Protein AF-A0A2E5LSS3-F1 (afdb_monomer_lite)

pLDDT: mean 90.46, std 12.56, range [28.5, 98.69]

Structure (mmCIF, N/CA/C/O backbone):
data_AF-A0A2E5LSS3-F1
#
_entry.id   AF-A0A2E5LSS3-F1
#
loop_
_atom_site.group_PDB
_atom_site.id
_atom_site.type_symbol
_atom_site.label_atom_id
_atom_site.label_alt_id
_atom_site.label_comp_id
_atom_site.label_asym_id
_atom_site.label_entity_id
_atom_site.label_seq_id
_atom_site.pdbx_PDB_ins_code
_atom_site.Cartn_x
_atom_site.Cartn_y
_atom_site.Cartn_z
_atom_site.occupancy
_atom_site.B_iso_or_equiv
_atom_site.auth_seq_id
_atom_site.auth_comp_id
_atom_site.auth_asym_id
_atom_site.auth_atom_id
_atom_site.pdbx_PDB_model_num
ATOM 1 N N . MET A 1 1 ? 8.731 19.241 3.911 1.00 28.50 1 MET A N 1
ATOM 2 C CA . MET A 1 1 ? 9.583 19.060 2.716 1.00 28.50 1 MET A CA 1
ATOM 3 C C . MET A 1 1 ? 10.060 17.611 2.746 1.00 28.50 1 MET A C 1
ATOM 5 O O . MET A 1 1 ? 10.891 17.292 3.581 1.00 28.50 1 MET A O 1
ATOM 9 N N . GLN A 1 2 ? 9.418 16.696 2.008 1.00 36.78 2 GLN A N 1
ATOM 10 C CA . GLN A 1 2 ? 9.813 15.278 2.041 1.00 36.78 2 GLN A CA 1
ATOM 11 C C . GLN A 1 2 ? 11.190 15.144 1.371 1.00 36.78 2 GLN A C 1
ATOM 13 O O . GLN A 1 2 ? 11.343 15.554 0.221 1.00 36.78 2 GLN A O 1
ATOM 18 N N . SER A 1 3 ? 12.191 14.618 2.082 1.00 39.44 3 SER A N 1
ATOM 19 C CA . SER A 1 3 ? 13.467 14.233 1.477 1.00 39.44 3 SER A CA 1
ATOM 20 C C . SER A 1 3 ? 13.190 13.117 0.473 1.00 39.44 3 SER A C 1
ATOM 22 O O . SER A 1 3 ? 12.823 12.009 0.862 1.00 39.44 3 SER A O 1
ATOM 24 N N . LYS A 1 4 ? 13.298 13.415 -0.823 1.00 56.88 4 LYS A N 1
ATOM 25 C CA . LYS A 1 4 ? 13.183 12.397 -1.867 1.00 56.88 4 LYS A CA 1
ATOM 26 C C . LYS A 1 4 ? 14.482 11.603 -1.884 1.00 56.88 4 LYS A C 1
ATOM 28 O O . LYS A 1 4 ? 15.478 12.058 -2.435 1.00 56.88 4 LYS A O 1
ATOM 33 N N . SER A 1 5 ? 14.474 10.444 -1.239 1.00 79.62 5 SER A N 1
ATOM 34 C CA . SER A 1 5 ? 15.512 9.438 -1.436 1.00 79.62 5 SER A CA 1
ATOM 35 C C . SER A 1 5 ? 15.372 8.923 -2.865 1.00 79.62 5 SER A C 1
ATOM 37 O O . SER A 1 5 ? 14.441 8.179 -3.179 1.00 79.62 5 SER A O 1
ATOM 39 N N . GLU A 1 6 ? 16.250 9.393 -3.748 1.00 88.00 6 GLU A N 1
ATOM 40 C CA . GLU A 1 6 ? 16.312 8.971 -5.143 1.00 88.00 6 GLU A CA 1
ATOM 41 C C . GLU A 1 6 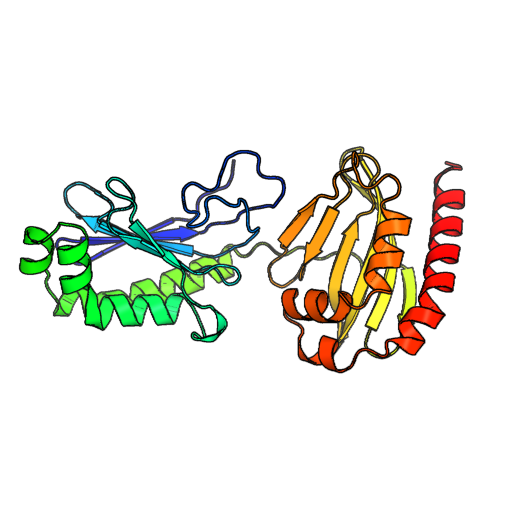? 17.709 8.469 -5.508 1.00 88.00 6 GLU A C 1
ATOM 43 O O . GLU A 1 6 ? 18.716 8.843 -4.906 1.00 88.00 6 GLU A O 1
ATOM 48 N N . THR A 1 7 ? 17.782 7.568 -6.481 1.00 94.69 7 THR A N 1
ATOM 49 C CA . THR A 1 7 ? 19.046 7.032 -6.993 1.00 94.69 7 THR A CA 1
ATOM 50 C C . THR A 1 7 ? 18.915 6.736 -8.477 1.00 94.69 7 THR A C 1
ATOM 52 O O . THR A 1 7 ? 17.930 6.140 -8.908 1.00 94.69 7 THR A O 1
ATOM 55 N N . THR A 1 8 ? 19.934 7.105 -9.251 1.00 97.38 8 THR A N 1
ATOM 56 C CA . THR A 1 8 ? 19.988 6.846 -10.693 1.00 97.38 8 THR A CA 1
ATOM 57 C C . THR A 1 8 ? 21.065 5.816 -11.014 1.00 97.38 8 THR A C 1
ATOM 59 O O . THR A 1 8 ? 22.204 5.918 -10.557 1.00 97.38 8 THR A O 1
ATOM 62 N N . ILE A 1 9 ? 20.718 4.816 -11.823 1.00 98.19 9 ILE A N 1
ATOM 63 C CA . ILE A 1 9 ? 21.629 3.767 -12.284 1.00 98.19 9 ILE A CA 1
ATOM 64 C C . ILE A 1 9 ? 21.654 3.781 -13.810 1.00 98.19 9 ILE A C 1
ATOM 66 O O . ILE A 1 9 ? 20.666 3.450 -14.463 1.00 98.19 9 ILE A O 1
ATOM 70 N N . ARG A 1 10 ? 22.801 4.146 -14.386 1.00 97.81 10 ARG A N 1
ATOM 71 C CA . ARG A 1 10 ? 22.986 4.196 -15.839 1.00 97.81 10 ARG A CA 1
ATOM 72 C C . ARG A 1 10 ? 23.147 2.796 -16.441 1.00 97.81 10 ARG A C 1
ATOM 74 O O . ARG A 1 10 ? 23.837 1.946 -15.879 1.00 97.81 10 ARG A O 1
ATOM 81 N N . ALA A 1 11 ? 22.548 2.585 -17.606 1.00 97.31 11 ALA A N 1
ATOM 82 C CA . ALA A 1 11 ? 22.660 1.395 -18.440 1.00 97.31 11 ALA A CA 1
ATOM 83 C C . ALA A 1 11 ? 22.805 1.815 -19.914 1.00 97.31 11 ALA A C 1
ATOM 85 O O . ALA A 1 11 ? 21.887 1.661 -20.715 1.00 97.31 11 ALA A O 1
ATOM 86 N N . ASP A 1 12 ? 23.989 2.331 -20.256 1.00 95.38 12 ASP A N 1
ATOM 87 C CA . ASP A 1 12 ? 24.346 2.786 -21.607 1.00 95.38 12 ASP A CA 1
ATOM 88 C C . ASP A 1 12 ? 23.539 4.012 -22.089 1.00 95.38 12 ASP A C 1
ATOM 90 O O . ASP A 1 12 ? 23.761 5.122 -21.583 1.00 95.38 12 ASP A O 1
ATOM 94 N N . ASN A 1 13 ? 22.625 3.819 -23.047 1.00 96.38 13 ASN A N 1
ATOM 95 C CA . ASN A 1 13 ? 21.770 4.851 -23.637 1.00 96.38 13 ASN A CA 1
ATOM 96 C C . ASN A 1 13 ? 20.476 5.102 -22.841 1.00 96.38 13 ASN A C 1
ATOM 98 O O . ASN A 1 13 ? 19.745 6.042 -23.149 1.00 96.38 13 ASN A O 1
ATOM 102 N N . ILE A 1 14 ? 20.216 4.307 -21.800 1.00 98.44 14 ILE A N 1
ATOM 103 C CA . ILE A 1 14 ? 19.134 4.538 -20.840 1.00 98.44 14 ILE A CA 1
ATOM 104 C C . ILE A 1 14 ? 19.665 4.571 -19.405 1.00 98.44 14 ILE A C 1
ATOM 106 O O . ILE A 1 14 ? 20.741 4.053 -19.100 1.00 98.44 14 ILE A O 1
ATOM 110 N N . GLN A 1 15 ? 18.875 5.120 -18.491 1.00 98.56 15 GLN A N 1
ATOM 111 C CA . GLN A 1 15 ? 19.110 5.040 -17.052 1.00 98.56 15 GLN A CA 1
ATOM 112 C C . GLN A 1 15 ? 17.828 4.710 -16.300 1.00 98.56 15 GLN A C 1
ATOM 114 O O . GLN A 1 15 ? 16.727 4.982 -16.768 1.00 98.56 15 GLN A O 1
ATOM 119 N N . PHE A 1 16 ? 17.990 4.133 -15.116 1.00 98.62 16 PHE A N 1
ATOM 120 C CA . PHE A 1 16 ? 16.905 3.859 -14.187 1.00 98.62 16 PHE A CA 1
ATOM 121 C C . PHE A 1 16 ? 16.972 4.864 -13.049 1.00 98.62 16 PHE A C 1
ATOM 123 O O . PHE A 1 16 ? 17.925 4.825 -12.270 1.00 98.62 16 PHE A O 1
ATOM 130 N N . LYS A 1 17 ? 15.978 5.741 -12.944 1.00 97.81 17 LYS A N 1
ATOM 131 C CA . LYS A 1 17 ? 15.788 6.608 -11.783 1.00 97.81 17 LYS A CA 1
ATOM 132 C C . LYS A 1 17 ? 14.805 5.934 -10.831 1.00 97.81 17 LYS A C 1
ATOM 134 O O . LYS A 1 17 ? 13.677 5.640 -11.208 1.00 97.81 17 LYS A O 1
ATOM 139 N N . ILE A 1 18 ? 15.245 5.658 -9.611 1.00 97.31 18 ILE A N 1
ATOM 140 C CA . ILE A 1 18 ? 14.456 4.988 -8.577 1.00 97.31 18 ILE A CA 1
ATOM 141 C C . ILE A 1 18 ? 14.139 6.028 -7.514 1.00 97.31 18 ILE A C 1
ATOM 143 O O . ILE A 1 18 ? 15.058 6.630 -6.958 1.00 97.31 18 ILE A O 1
ATOM 147 N N . LEU A 1 19 ? 12.857 6.246 -7.246 1.00 92.94 19 LEU A N 1
ATOM 148 C CA . LEU A 1 19 ? 12.386 7.213 -6.262 1.00 92.94 19 LEU A CA 1
ATOM 149 C C . LEU A 1 19 ? 11.574 6.495 -5.199 1.00 92.94 19 LEU A C 1
ATOM 151 O O . LEU A 1 19 ? 10.702 5.703 -5.542 1.00 92.94 19 LEU A O 1
ATOM 155 N N . TYR A 1 20 ? 11.820 6.797 -3.929 1.00 91.31 20 TYR A N 1
ATOM 156 C CA . TYR A 1 20 ? 10.879 6.433 -2.879 1.00 91.31 20 TYR A CA 1
ATOM 157 C C . TYR A 1 20 ? 9.675 7.382 -2.883 1.00 91.31 20 TYR A C 1
ATOM 159 O O . TYR A 1 20 ? 9.831 8.606 -2.941 1.00 91.31 20 TYR A O 1
ATOM 167 N N . CYS A 1 21 ? 8.480 6.808 -2.790 1.00 86.50 21 CYS A N 1
ATOM 168 C CA . CYS A 1 21 ? 7.209 7.515 -2.817 1.00 86.50 21 CYS A CA 1
ATOM 169 C C . CYS A 1 21 ? 6.395 7.158 -1.575 1.00 86.50 21 CYS A C 1
ATOM 171 O O . CYS A 1 21 ? 6.298 5.992 -1.192 1.00 86.50 21 CYS A O 1
ATOM 173 N N . HIS A 1 22 ? 5.793 8.172 -0.963 1.00 82.44 22 HIS A N 1
ATOM 174 C CA . HIS A 1 22 ? 4.849 8.012 0.133 1.00 82.44 22 HIS A CA 1
ATOM 175 C C . HIS A 1 22 ? 3.706 9.002 -0.056 1.00 82.44 22 HIS A C 1
ATOM 177 O O . HIS A 1 22 ? 3.948 10.207 -0.155 1.00 82.44 22 HIS A O 1
ATOM 183 N N . ILE A 1 23 ? 2.494 8.462 -0.101 1.00 76.62 23 ILE A N 1
ATOM 184 C CA . ILE A 1 23 ? 1.251 9.176 -0.365 1.00 76.62 23 ILE A CA 1
ATOM 185 C C . ILE A 1 23 ? 0.360 8.989 0.857 1.00 76.62 23 ILE A C 1
ATOM 187 O O . ILE A 1 23 ? 0.045 7.858 1.234 1.00 76.62 23 ILE A O 1
ATOM 191 N N . ASP A 1 24 ? -0.034 10.094 1.476 1.00 74.19 24 ASP A N 1
ATOM 192 C CA . ASP A 1 24 ? -0.961 10.117 2.606 1.00 74.19 24 ASP A CA 1
ATOM 193 C C . ASP A 1 24 ? -2.390 10.431 2.119 1.00 74.19 24 ASP A C 1
ATOM 195 O O . ASP A 1 24 ? -2.560 11.182 1.159 1.00 74.19 24 ASP A O 1
ATOM 199 N N . ALA A 1 25 ? -3.442 9.923 2.780 1.00 69.12 25 ALA A N 1
ATOM 200 C CA . ALA A 1 25 ? -4.826 10.286 2.425 1.00 69.12 25 ALA A CA 1
ATOM 201 C C . ALA A 1 25 ? -5.127 11.772 2.619 1.00 69.12 25 ALA A C 1
ATOM 203 O O . ALA A 1 25 ? -6.113 12.269 2.079 1.00 69.12 25 ALA A O 1
ATOM 204 N N . GLY A 1 26 ? -4.340 12.455 3.453 1.00 61.38 26 GLY A N 1
ATOM 205 C CA . GLY A 1 26 ? -4.482 13.886 3.709 1.00 61.38 26 GLY A CA 1
ATOM 206 C C . GLY A 1 26 ? -3.659 14.776 2.786 1.00 61.38 26 GLY A C 1
ATOM 207 O O . GLY A 1 26 ? -3.722 15.997 2.939 1.00 61.38 26 GLY A O 1
ATOM 208 N N . ASP A 1 27 ? -2.869 14.208 1.871 1.00 64.44 27 ASP A N 1
ATOM 209 C CA . ASP A 1 27 ? -2.114 15.017 0.921 1.00 64.44 27 ASP A CA 1
ATOM 210 C C . ASP A 1 27 ? -3.092 15.738 -0.022 1.00 64.44 27 ASP A C 1
ATOM 212 O O . ASP A 1 27 ? -4.009 15.149 -0.586 1.00 64.44 27 ASP A O 1
ATOM 216 N N . THR A 1 28 ? -2.930 17.055 -0.173 1.00 57.84 28 THR A N 1
ATOM 217 C CA . THR A 1 28 ? -3.851 17.904 -0.952 1.00 57.84 28 THR A CA 1
ATOM 218 C C . THR A 1 28 ? -3.443 18.070 -2.419 1.00 57.84 28 THR A C 1
ATOM 220 O O . THR A 1 28 ? -4.207 18.631 -3.202 1.00 57.84 28 THR A O 1
ATOM 223 N N . ASN A 1 29 ? -2.260 17.579 -2.810 1.00 57.19 29 ASN A N 1
ATOM 224 C CA . ASN A 1 29 ? -1.695 17.715 -4.159 1.00 57.19 29 ASN A CA 1
ATOM 225 C C . ASN A 1 29 ? -1.675 16.385 -4.925 1.00 57.19 29 ASN A C 1
ATOM 227 O O . ASN A 1 29 ? -0.811 15.571 -4.593 1.00 57.19 29 ASN A O 1
ATOM 231 N N . PRO A 1 30 ? -2.559 16.173 -5.922 1.00 54.34 30 PRO A N 1
ATOM 232 C CA . PRO A 1 30 ? -2.801 14.869 -6.549 1.00 54.34 30 PRO A CA 1
ATOM 233 C C . PRO A 1 30 ? -1.499 14.141 -6.846 1.00 54.34 30 PRO A C 1
ATOM 235 O O . PRO A 1 30 ? -0.583 14.756 -7.394 1.00 54.34 30 PRO A O 1
ATOM 238 N N . ASP A 1 31 ? -1.427 12.854 -6.486 1.00 59.97 31 ASP A N 1
ATOM 239 C CA . ASP A 1 31 ? -0.288 12.021 -6.858 1.00 59.97 31 ASP A CA 1
ATOM 240 C C . ASP A 1 31 ? -0.093 12.131 -8.377 1.00 59.97 31 ASP A C 1
ATOM 242 O O . ASP A 1 31 ? -0.951 11.659 -9.131 1.00 59.97 31 ASP A O 1
ATOM 246 N N . PRO A 1 32 ? 1.007 12.748 -8.853 1.00 57.25 32 PRO A N 1
ATOM 247 C CA . PRO A 1 32 ? 1.250 12.901 -10.282 1.00 57.25 32 P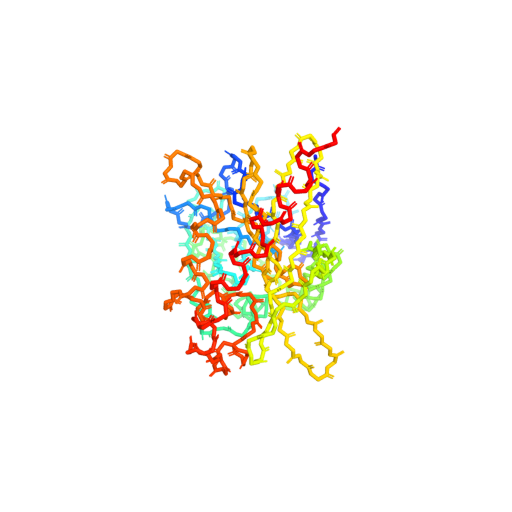RO A CA 1
ATOM 248 C C . PRO A 1 32 ? 1.507 11.551 -10.965 1.00 57.25 32 PRO A C 1
ATOM 250 O O . PRO A 1 32 ? 1.736 11.511 -12.172 1.00 57.25 32 PRO A O 1
ATOM 253 N N . ASN A 1 33 ? 1.520 10.456 -10.200 1.00 63.78 33 ASN A N 1
ATOM 254 C CA . ASN A 1 33 ? 1.732 9.114 -10.698 1.00 63.78 33 ASN A CA 1
ATOM 255 C C . ASN A 1 33 ? 0.447 8.277 -10.778 1.00 63.78 33 ASN A C 1
ATOM 257 O O . ASN A 1 33 ? 0.513 7.185 -11.320 1.00 63.78 33 ASN A O 1
ATOM 261 N N . THR A 1 34 ? -0.724 8.748 -10.321 1.00 65.69 34 THR A N 1
ATOM 262 C CA . THR A 1 34 ? -1.910 7.876 -10.250 1.00 65.69 34 THR A CA 1
ATOM 263 C C . THR A 1 34 ? -2.472 7.479 -11.616 1.00 65.69 34 THR A C 1
ATOM 265 O O . THR A 1 34 ? -2.696 8.286 -12.516 1.00 65.69 34 THR A O 1
ATOM 268 N N . CYS A 1 35 ? -2.787 6.195 -11.727 1.00 66.88 35 CYS A N 1
ATOM 269 C CA . CYS A 1 35 ? -3.448 5.593 -12.871 1.00 66.88 35 CYS A CA 1
ATOM 270 C C . CYS A 1 35 ? -4.976 5.788 -12.902 1.00 66.88 35 CYS A C 1
ATOM 272 O O . CYS A 1 35 ? -5.630 5.537 -13.918 1.00 66.88 35 CYS A O 1
ATOM 274 N N . SER A 1 36 ? -5.575 6.194 -11.780 1.00 55.34 36 SER A N 1
ATOM 275 C CA . SER A 1 36 ? -7.025 6.299 -11.646 1.00 55.34 36 SER A CA 1
ATOM 276 C C . SER A 1 36 ? -7.463 7.763 -11.631 1.00 55.34 36 SER A C 1
ATOM 278 O O . SER A 1 36 ? -6.987 8.566 -10.835 1.00 55.34 36 SER A O 1
ATOM 280 N N . ARG A 1 37 ? -8.457 8.116 -12.457 1.00 48.88 37 ARG A N 1
ATOM 281 C CA . ARG A 1 37 ? -9.173 9.404 -12.326 1.00 48.88 37 ARG A CA 1
ATOM 282 C C . ARG A 1 37 ? -9.985 9.498 -11.019 1.00 48.88 37 ARG A C 1
ATOM 284 O O . ARG A 1 37 ? -10.587 10.532 -10.757 1.00 48.88 37 ARG A O 1
ATOM 291 N N . SER A 1 38 ? -10.041 8.417 -10.234 1.00 42.44 38 SER A N 1
ATOM 292 C CA . SER A 1 38 ? -10.896 8.232 -9.055 1.00 42.44 38 SER A CA 1
ATOM 293 C C . SER A 1 38 ? -10.214 8.503 -7.709 1.00 42.44 38 SER A C 1
ATOM 295 O O . SER A 1 38 ? -10.818 8.247 -6.671 1.00 42.44 38 SER A O 1
ATOM 297 N N . GLY A 1 39 ? -9.014 9.084 -7.705 1.00 51.38 39 GLY A N 1
ATOM 298 C CA . GLY A 1 39 ? -8.427 9.668 -6.502 1.00 51.38 39 GLY A CA 1
ATOM 299 C C . GLY A 1 39 ? -7.433 8.784 -5.752 1.00 51.38 39 GLY A C 1
ATOM 300 O O . GLY A 1 39 ? -6.988 7.739 -6.218 1.00 51.38 39 GLY A O 1
ATOM 301 N N . TRP A 1 40 ? -7.039 9.316 -4.603 1.00 62.47 40 TRP A N 1
ATOM 302 C CA . TRP A 1 40 ? -5.880 8.958 -3.800 1.00 62.47 40 TRP A CA 1
ATOM 303 C C . TRP A 1 40 ? -5.993 7.584 -3.143 1.00 62.47 40 TRP A C 1
ATOM 305 O O . TRP A 1 40 ? -6.856 7.380 -2.292 1.00 62.47 40 TRP A O 1
ATOM 315 N N . ASN A 1 41 ? -5.078 6.670 -3.465 1.00 71.31 41 ASN A N 1
ATOM 316 C CA . ASN A 1 41 ? -4.818 5.513 -2.616 1.00 71.31 41 ASN A CA 1
ATOM 317 C C . ASN A 1 41 ? -3.572 5.815 -1.787 1.00 71.31 41 ASN A C 1
ATOM 319 O O . ASN A 1 41 ? -2.475 5.861 -2.344 1.00 71.31 41 ASN A O 1
ATOM 323 N N . PRO A 1 42 ? -3.708 6.034 -0.471 1.00 76.50 42 PRO A N 1
ATOM 324 C CA . PRO A 1 42 ? -2.548 6.157 0.393 1.00 76.50 42 PRO A CA 1
ATOM 325 C C . PRO A 1 42 ? -1.735 4.883 0.299 1.00 76.50 42 PRO A C 1
ATOM 327 O O . PRO A 1 42 ? -2.279 3.777 0.340 1.00 76.50 42 PRO A O 1
ATOM 330 N N . THR A 1 43 ? -0.439 5.053 0.118 1.00 82.31 43 THR A N 1
ATOM 331 C CA . THR A 1 43 ? 0.476 3.954 -0.143 1.00 82.31 43 THR A CA 1
ATOM 332 C C . THR A 1 43 ? 1.905 4.433 0.051 1.00 82.31 43 THR A C 1
ATOM 334 O O . THR A 1 43 ? 2.193 5.626 0.191 1.00 82.31 43 THR A O 1
ATOM 337 N N . GLN A 1 44 ? 2.830 3.489 0.061 1.00 85.62 44 GLN A N 1
ATOM 338 C CA . GLN A 1 44 ? 4.251 3.779 0.015 1.00 85.62 44 GLN A CA 1
ATOM 339 C C . GLN A 1 44 ? 4.988 2.696 -0.760 1.00 85.62 44 GLN A C 1
ATOM 341 O O . GLN A 1 44 ? 4.586 1.532 -0.775 1.00 85.62 44 GLN A O 1
ATOM 346 N N . GLY A 1 45 ? 6.081 3.077 -1.409 1.00 90.25 45 GLY A N 1
ATOM 347 C CA . GLY A 1 45 ? 6.882 2.170 -2.216 1.00 90.25 45 GLY A CA 1
ATOM 348 C C . GLY A 1 45 ? 7.877 2.932 -3.072 1.00 90.25 45 GLY A C 1
ATOM 349 O O . GLY A 1 45 ? 8.407 3.957 -2.651 1.00 90.25 45 GLY A O 1
ATOM 350 N N . VAL A 1 46 ? 8.145 2.424 -4.272 1.00 93.38 46 VAL A N 1
ATOM 351 C CA . VAL A 1 46 ? 9.096 3.050 -5.195 1.00 93.38 46 VAL A CA 1
ATOM 352 C C . VAL A 1 46 ? 8.535 3.175 -6.598 1.00 93.38 46 VAL A C 1
ATOM 354 O O . VAL A 1 46 ? 7.903 2.248 -7.102 1.00 93.38 46 VAL A O 1
ATOM 357 N N . SER A 1 47 ? 8.855 4.286 -7.249 1.00 94.81 47 SER A N 1
ATOM 358 C CA . SER A 1 47 ? 8.706 4.451 -8.692 1.00 94.81 47 SER A CA 1
ATOM 359 C C . SER A 1 47 ? 10.047 4.174 -9.364 1.00 94.81 47 SER A C 1
ATOM 361 O O . SER A 1 47 ? 11.077 4.733 -8.981 1.00 94.81 47 SER A O 1
ATOM 363 N N . ILE A 1 48 ? 10.043 3.309 -10.375 1.00 98.00 48 ILE A N 1
ATOM 364 C CA . ILE A 1 48 ? 11.206 2.998 -11.209 1.00 98.00 48 ILE A CA 1
ATOM 365 C C . ILE A 1 48 ? 10.958 3.601 -12.586 1.00 98.00 48 ILE A C 1
ATOM 367 O O . ILE A 1 48 ? 10.152 3.097 -13.367 1.00 98.00 48 ILE A O 1
ATOM 371 N N . VAL A 1 49 ? 11.656 4.688 -12.882 1.00 98.00 49 VAL A N 1
ATOM 372 C CA . VAL A 1 49 ? 11.556 5.417 -14.144 1.00 98.00 49 VAL A CA 1
ATOM 373 C C . VAL A 1 49 ? 12.686 4.976 -15.064 1.00 98.00 49 VAL A C 1
ATOM 375 O O . VAL A 1 49 ? 13.856 5.013 -14.684 1.00 98.00 49 VAL A O 1
ATOM 378 N N . VAL A 1 50 ? 12.348 4.565 -16.282 1.00 98.56 50 VAL A N 1
ATOM 379 C CA . VAL A 1 50 ? 13.315 4.340 -17.361 1.00 98.56 50 VAL A CA 1
ATOM 380 C C . VAL A 1 50 ? 13.443 5.641 -18.134 1.00 98.56 50 VAL A C 1
ATOM 382 O O . VAL A 1 50 ? 12.452 6.096 -18.694 1.00 98.56 50 VAL A O 1
ATOM 385 N N . GLN A 1 51 ? 14.632 6.228 -18.189 1.00 98.38 51 GLN A N 1
ATOM 386 C CA . GLN A 1 51 ? 14.885 7.498 -18.868 1.00 98.38 51 GLN A CA 1
ATOM 387 C C . GLN A 1 51 ? 15.886 7.330 -20.010 1.00 98.38 51 GLN A C 1
ATOM 389 O O . GLN A 1 51 ? 16.786 6.491 -19.932 1.00 98.38 51 GLN A O 1
ATOM 394 N N . ASP A 1 52 ? 15.775 8.167 -21.036 1.00 97.81 52 ASP A N 1
ATOM 395 C CA . ASP A 1 52 ? 16.877 8.412 -21.966 1.00 97.81 52 ASP A CA 1
ATOM 396 C C . ASP A 1 52 ? 18.035 9.058 -21.197 1.00 97.81 52 ASP A C 1
ATOM 398 O O . ASP A 1 52 ? 17.884 10.093 -20.553 1.00 97.81 52 ASP A O 1
ATOM 402 N N . SER A 1 53 ? 19.211 8.446 -21.263 1.00 96.94 53 SER A N 1
ATOM 403 C CA . SER A 1 53 ? 20.386 8.909 -20.529 1.00 96.94 53 SER A CA 1
ATOM 404 C C . SER A 1 53 ? 21.038 10.186 -21.066 1.00 96.94 53 SER A C 1
ATOM 406 O O . SER A 1 53 ? 21.984 10.680 -20.448 1.00 96.94 53 SER A O 1
ATOM 408 N N . SER A 1 54 ? 20.627 10.659 -22.242 1.00 96.00 54 SER A N 1
ATOM 409 C CA . SER A 1 54 ? 21.144 11.875 -22.877 1.00 96.00 54 SER A CA 1
ATOM 410 C C . SER A 1 54 ? 20.252 13.089 -22.633 1.00 96.00 54 SER A C 1
ATOM 412 O O . SER A 1 54 ? 20.760 14.193 -22.451 1.00 96.00 54 SER A O 1
ATOM 414 N N . THR A 1 55 ? 18.936 12.879 -22.607 1.00 96.38 55 THR A N 1
ATOM 415 C CA . THR A 1 55 ? 17.935 13.946 -22.472 1.00 96.38 55 THR A CA 1
ATOM 416 C C . THR A 1 55 ? 17.217 13.936 -21.125 1.00 96.38 55 THR A C 1
ATOM 418 O O . THR A 1 55 ? 16.472 14.866 -20.838 1.00 96.38 55 THR A O 1
ATOM 421 N N . GLU A 1 56 ? 17.404 12.882 -20.323 1.00 95.62 56 GLU A N 1
ATOM 422 C CA . GLU A 1 56 ? 16.648 12.598 -19.094 1.00 95.62 56 GLU A CA 1
ATOM 423 C C . GLU A 1 56 ? 15.133 12.474 -19.317 1.00 95.62 56 GLU A C 1
ATOM 425 O O . GLU A 1 56 ? 14.340 12.577 -18.384 1.00 95.62 56 GLU A O 1
ATOM 430 N N . ARG A 1 57 ? 14.711 12.213 -20.560 1.00 96.62 57 ARG A N 1
ATOM 431 C CA . ARG A 1 57 ? 13.305 12.015 -20.903 1.00 96.62 57 ARG A CA 1
ATOM 432 C C . ARG A 1 57 ? 12.785 10.695 -20.339 1.00 96.62 57 ARG A C 1
ATOM 434 O O . ARG A 1 57 ? 13.279 9.635 -20.714 1.00 96.62 57 ARG A O 1
ATOM 441 N N . ASP A 1 58 ? 11.740 10.751 -19.517 1.00 97.25 58 ASP A N 1
ATOM 442 C CA . ASP A 1 58 ? 11.064 9.571 -18.964 1.00 97.25 58 ASP A CA 1
ATOM 443 C C . ASP A 1 58 ? 10.364 8.758 -20.057 1.00 97.25 58 ASP A C 1
ATOM 445 O O . ASP A 1 58 ? 9.405 9.223 -20.658 1.00 97.25 58 ASP A O 1
ATOM 449 N N . LEU A 1 59 ? 10.811 7.536 -20.316 1.00 98.25 59 LEU A N 1
ATOM 450 C CA . LEU A 1 59 ? 10.315 6.664 -21.385 1.00 98.25 59 LEU A CA 1
ATOM 451 C C . LEU A 1 59 ? 9.212 5.714 -20.898 1.00 98.25 59 LEU A C 1
ATOM 453 O O . LEU A 1 59 ? 8.257 5.422 -21.624 1.00 98.25 59 LEU A O 1
ATOM 457 N N . LEU A 1 60 ? 9.380 5.213 -19.673 1.00 98.44 60 LEU A N 1
ATOM 458 C CA . LEU A 1 60 ? 8.474 4.320 -18.949 1.00 98.44 60 LEU A CA 1
ATOM 459 C C . LEU A 1 60 ? 8.563 4.651 -17.455 1.00 98.44 60 LEU A C 1
ATOM 461 O O . LEU A 1 60 ? 9.638 5.016 -16.977 1.00 98.44 60 LEU A O 1
ATOM 465 N N . ARG A 1 61 ? 7.486 4.440 -16.699 1.00 97.19 61 ARG A N 1
ATOM 466 C CA . ARG A 1 61 ? 7.501 4.484 -15.226 1.00 97.19 61 ARG A CA 1
ATOM 467 C C . ARG A 1 61 ? 6.782 3.263 -14.672 1.00 97.19 61 ARG A C 1
ATOM 469 O O . ARG A 1 61 ? 5.700 2.940 -15.138 1.00 97.19 61 ARG A O 1
ATOM 476 N N . PHE A 1 62 ? 7.379 2.588 -13.698 1.00 97.38 62 PHE A N 1
ATOM 477 C CA . PHE A 1 62 ? 6.764 1.486 -12.961 1.00 97.38 62 PHE A CA 1
ATOM 478 C C . PHE A 1 62 ? 6.578 1.903 -11.510 1.00 97.38 62 PHE A C 1
ATOM 480 O O . PHE A 1 62 ? 7.556 2.051 -10.776 1.00 97.38 62 PHE A O 1
ATOM 487 N N . ASP A 1 63 ? 5.333 2.062 -11.099 1.00 93.94 63 ASP A N 1
ATOM 488 C CA . ASP A 1 63 ? 4.942 2.463 -9.757 1.00 93.94 63 ASP A CA 1
ATOM 489 C C . ASP A 1 63 ? 4.682 1.197 -8.933 1.00 93.94 63 ASP A C 1
ATOM 491 O O . ASP A 1 63 ? 3.645 0.533 -9.017 1.00 93.94 63 ASP A O 1
ATOM 495 N N . CYS A 1 64 ? 5.712 0.793 -8.186 1.00 94.12 64 CYS A N 1
ATOM 496 C CA . CYS A 1 64 ? 5.774 -0.490 -7.500 1.00 94.12 64 CYS A CA 1
ATOM 497 C C . CYS A 1 64 ? 5.151 -0.402 -6.102 1.00 94.12 64 CYS A C 1
ATOM 499 O O . CYS A 1 64 ? 5.841 -0.563 -5.091 1.00 94.12 64 CYS A O 1
ATOM 501 N N . PHE A 1 65 ? 3.848 -0.137 -6.052 1.00 89.06 65 PHE A N 1
ATOM 502 C CA . PHE A 1 65 ? 3.097 0.044 -4.812 1.00 89.06 65 PHE A CA 1
ATOM 503 C C . PHE A 1 65 ? 2.346 -1.230 -4.393 1.00 89.06 65 PHE A C 1
ATOM 505 O O . PHE A 1 65 ? 1.867 -1.971 -5.248 1.00 89.06 65 PHE A O 1
ATOM 512 N N . PRO A 1 66 ? 2.225 -1.525 -3.088 1.00 85.06 66 PRO A N 1
ATOM 513 C CA . PRO A 1 66 ? 1.524 -2.721 -2.610 1.00 85.06 66 PRO A CA 1
ATOM 514 C C . PRO A 1 66 ? -0.004 -2.637 -2.762 1.00 85.06 66 PRO A C 1
ATOM 516 O O . PRO A 1 66 ? -0.673 -3.663 -2.890 1.00 85.06 66 PRO A O 1
ATOM 519 N N . VAL A 1 67 ? -0.577 -1.429 -2.745 1.00 80.81 67 VAL A N 1
ATOM 520 C CA . VAL A 1 67 ? -2.034 -1.225 -2.802 1.00 80.81 67 VAL A CA 1
ATOM 521 C C . VAL A 1 67 ? -2.559 -1.213 -4.230 1.00 80.81 67 VAL A C 1
ATOM 523 O O . VAL A 1 67 ? -3.587 -1.842 -4.502 1.00 80.81 67 VAL A O 1
ATOM 526 N N . ASP A 1 68 ? -1.866 -0.493 -5.103 1.00 84.62 68 ASP A N 1
ATOM 527 C CA . ASP A 1 68 ? -2.280 -0.131 -6.452 1.00 84.62 68 ASP A CA 1
ATOM 528 C C . ASP A 1 68 ? -1.087 -0.138 -7.424 1.00 84.62 68 ASP A C 1
ATOM 530 O O . ASP A 1 68 ? -0.781 0.883 -8.033 1.00 84.62 68 ASP A O 1
ATOM 534 N N . PRO A 1 69 ? -0.388 -1.274 -7.594 1.00 91.56 69 PRO A N 1
ATOM 535 C CA . PRO A 1 69 ? 0.744 -1.347 -8.506 1.00 91.56 69 PRO A CA 1
ATOM 536 C C . PRO A 1 69 ? 0.306 -1.058 -9.943 1.00 91.56 69 PRO A C 1
ATOM 538 O O . PRO A 1 69 ? -0.714 -1.570 -10.415 1.00 91.56 69 PRO A O 1
ATOM 541 N N . HIS A 1 70 ? 1.086 -0.257 -10.657 1.00 93.50 70 HIS A N 1
ATOM 542 C CA . HIS A 1 70 ? 0.777 0.119 -12.032 1.00 93.50 70 HIS A CA 1
ATOM 543 C C . HIS A 1 70 ? 2.023 0.597 -12.784 1.00 93.50 70 HIS A C 1
ATOM 545 O O . HIS A 1 70 ? 3.117 0.691 -12.226 1.00 93.50 70 HIS A O 1
ATOM 551 N N . TYR A 1 71 ? 1.884 0.847 -14.082 1.00 95.62 71 TYR A N 1
ATOM 552 C CA . TYR A 1 71 ? 2.973 1.365 -14.901 1.00 95.62 71 TYR A CA 1
ATOM 553 C C . TYR A 1 71 ? 2.452 2.242 -16.036 1.00 95.62 71 TYR A C 1
ATOM 555 O O . TYR A 1 71 ? 1.306 2.123 -16.463 1.00 95.62 71 TYR A O 1
ATOM 563 N N . HIS A 1 72 ? 3.318 3.110 -16.541 1.00 95.44 72 HIS A N 1
ATOM 564 C CA . HIS A 1 72 ? 2.998 4.119 -17.540 1.00 95.44 72 HIS A CA 1
ATOM 565 C C . HIS A 1 72 ? 3.919 3.979 -18.745 1.00 95.44 72 HIS A C 1
ATOM 567 O O . HIS A 1 72 ? 5.144 3.868 -18.605 1.00 95.44 72 HIS A O 1
ATOM 573 N N . TYR A 1 73 ? 3.325 4.014 -19.934 1.00 97.50 73 TYR A N 1
ATOM 574 C CA . TYR A 1 73 ? 4.044 4.287 -21.171 1.00 97.50 73 TYR A CA 1
ATOM 575 C C . TYR A 1 73 ? 4.108 5.791 -21.380 1.00 97.50 73 TYR A C 1
ATOM 577 O O . TYR A 1 73 ? 3.076 6.457 -21.327 1.00 97.50 73 TYR A O 1
ATOM 585 N N . ASP A 1 74 ? 5.304 6.301 -21.673 1.00 95.94 74 ASP A N 1
ATOM 586 C CA . ASP A 1 74 ? 5.504 7.702 -22.027 1.00 95.94 74 ASP A CA 1
ATOM 587 C C . ASP A 1 74 ? 4.924 8.698 -20.987 1.00 95.94 74 ASP A C 1
ATOM 589 O O . ASP A 1 74 ? 4.076 9.527 -21.325 1.00 95.94 74 ASP A O 1
ATOM 593 N N . PRO A 1 75 ? 5.362 8.636 -19.712 1.00 92.25 75 PRO A N 1
ATOM 594 C CA . PRO A 1 75 ? 4.713 9.330 -18.588 1.00 92.25 75 PRO A CA 1
ATOM 595 C C . PRO A 1 75 ? 4.765 10.866 -18.645 1.00 92.25 75 PRO A C 1
ATOM 597 O O . PRO A 1 75 ? 4.058 11.549 -17.916 1.00 92.25 75 PRO A O 1
ATOM 600 N N . THR A 1 76 ? 5.615 11.437 -19.500 1.00 89.94 76 THR A N 1
ATOM 601 C CA . THR A 1 76 ? 5.696 12.895 -19.728 1.00 89.94 76 THR A CA 1
ATOM 602 C C . THR A 1 76 ? 5.139 13.304 -21.095 1.00 89.94 76 THR A C 1
ATOM 604 O O . THR A 1 76 ? 5.332 14.436 -21.537 1.00 89.94 76 THR A O 1
ATOM 607 N N . GLY A 1 77 ? 4.483 12.377 -21.795 1.00 91.94 77 GLY A N 1
ATOM 608 C CA . GLY A 1 77 ? 3.823 12.599 -23.077 1.00 91.94 77 GLY A CA 1
ATOM 609 C C . GLY A 1 77 ? 2.386 12.093 -23.036 1.00 91.94 77 GLY A C 1
ATOM 610 O O . GLY A 1 77 ? 1.515 12.759 -22.485 1.00 91.94 77 GLY A O 1
ATOM 611 N N . THR A 1 78 ? 2.126 10.937 -23.649 1.00 90.62 78 THR A N 1
ATOM 612 C CA . THR A 1 78 ? 0.777 10.342 -23.695 1.00 90.62 78 THR A CA 1
ATOM 613 C C . THR A 1 78 ? 0.283 9.811 -22.351 1.00 90.62 78 THR A C 1
ATOM 615 O O . THR A 1 78 ? -0.928 9.682 -22.188 1.00 90.62 78 THR A O 1
ATOM 618 N N . ASP A 1 79 ? 1.197 9.495 -21.428 1.00 91.56 79 ASP A N 1
ATOM 619 C CA . ASP A 1 79 ? 0.924 8.986 -20.079 1.00 91.56 79 ASP A CA 1
ATOM 620 C C . ASP A 1 79 ? -0.089 7.827 -20.083 1.00 91.56 79 ASP A C 1
ATOM 622 O O . ASP A 1 79 ? -1.099 7.808 -19.376 1.00 91.56 79 ASP A O 1
ATOM 626 N N . THR A 1 80 ? 0.150 6.845 -20.964 1.00 93.19 80 THR A N 1
ATOM 627 C CA . THR A 1 80 ? -0.723 5.670 -21.046 1.00 93.19 80 THR A CA 1
ATOM 628 C C . THR A 1 80 ? -0.454 4.764 -19.852 1.00 93.19 80 THR A C 1
ATOM 630 O O . THR A 1 80 ? 0.428 3.902 -19.877 1.00 93.19 80 THR A O 1
ATOM 633 N N . CYS A 1 81 ? -1.257 4.962 -18.822 1.00 91.69 81 CYS A N 1
ATOM 634 C CA . CYS A 1 81 ? -1.316 4.159 -17.617 1.00 91.69 81 CYS A CA 1
ATOM 635 C C . CYS A 1 81 ? -1.913 2.756 -17.861 1.00 91.69 81 CYS A C 1
ATOM 637 O O . CYS A 1 81 ? -2.934 2.609 -18.540 1.00 91.69 81 CYS A O 1
ATOM 639 N N . ILE A 1 82 ? -1.344 1.735 -17.211 1.00 93.31 82 ILE A N 1
ATOM 640 C CA . ILE A 1 82 ? -1.889 0.378 -17.105 1.00 93.31 82 ILE A CA 1
ATOM 641 C C . ILE A 1 82 ? -1.822 -0.105 -15.648 1.00 93.31 82 ILE A C 1
ATOM 643 O O . ILE A 1 82 ? -0.748 -0.180 -15.050 1.00 93.31 82 ILE A O 1
ATOM 647 N N . MET A 1 83 ? -2.976 -0.493 -15.099 1.00 91.69 83 MET A N 1
ATOM 648 C CA . MET A 1 83 ? -3.071 -1.110 -13.771 1.00 91.69 83 MET A CA 1
ATOM 649 C C . MET A 1 83 ? -2.553 -2.548 -13.782 1.00 91.69 83 MET A C 1
ATOM 651 O O . MET A 1 83 ? -2.851 -3.312 -14.703 1.00 91.69 83 MET A O 1
ATOM 655 N N . ILE A 1 84 ? -1.841 -2.936 -12.725 1.00 91.88 84 ILE A N 1
ATOM 656 C CA . ILE A 1 84 ? -1.462 -4.327 -12.475 1.00 91.88 84 ILE A CA 1
ATOM 657 C C . ILE A 1 84 ? -2.461 -4.913 -11.476 1.00 91.88 84 ILE A C 1
ATOM 659 O O . ILE A 1 84 ? -2.712 -4.335 -10.418 1.00 91.88 84 ILE A O 1
ATOM 663 N N . ASP A 1 85 ? -3.025 -6.081 -11.787 1.00 90.44 85 ASP A N 1
ATOM 664 C CA . ASP A 1 85 ? -3.793 -6.823 -10.789 1.00 90.44 85 ASP A CA 1
ATOM 665 C C . ASP A 1 85 ? -2.835 -7.343 -9.714 1.00 90.44 85 ASP A C 1
ATOM 667 O O . ASP A 1 85 ? -2.103 -8.314 -9.926 1.00 90.44 85 ASP A O 1
ATOM 671 N N . LYS A 1 86 ? -2.852 -6.696 -8.546 1.00 87.56 86 LYS A N 1
ATOM 672 C CA . LYS A 1 86 ? -1.996 -7.048 -7.408 1.00 87.56 86 LYS A CA 1
ATOM 673 C C . LYS A 1 86 ? -2.164 -8.487 -6.928 1.00 87.56 86 LYS A C 1
ATOM 675 O O . LYS A 1 86 ? -1.255 -9.008 -6.304 1.00 87.56 86 LYS A O 1
ATOM 680 N N . ASN A 1 87 ? -3.296 -9.132 -7.208 1.00 88.56 87 ASN A N 1
ATOM 681 C CA . ASN A 1 87 ? -3.519 -10.521 -6.811 1.00 88.56 87 ASN A CA 1
ATOM 682 C C . ASN A 1 87 ? -2.858 -11.517 -7.775 1.00 88.56 87 ASN A C 1
ATOM 684 O O . ASN A 1 87 ? -2.757 -12.698 -7.462 1.00 88.56 87 ASN A O 1
ATOM 688 N N . THR A 1 88 ? -2.416 -11.054 -8.948 1.00 92.50 88 THR A N 1
ATOM 689 C CA . THR A 1 88 ? -1.711 -11.878 -9.945 1.00 92.50 88 THR A CA 1
ATOM 690 C C . THR A 1 88 ? -0.192 -11.796 -9.818 1.00 92.50 88 THR A C 1
ATOM 692 O O . THR A 1 88 ? 0.525 -12.425 -10.598 1.00 92.50 88 THR A O 1
ATOM 695 N N . ILE A 1 89 ? 0.312 -11.012 -8.859 1.00 93.00 89 ILE A N 1
ATOM 696 C CA . ILE A 1 89 ? 1.738 -10.754 -8.674 1.00 93.00 89 ILE A CA 1
ATOM 697 C C . ILE A 1 89 ? 2.129 -10.864 -7.199 1.00 93.00 89 ILE A C 1
ATOM 699 O O . ILE A 1 89 ? 1.460 -10.326 -6.328 1.00 93.00 89 ILE A O 1
ATOM 703 N N . ASP A 1 90 ? 3.262 -11.504 -6.911 1.00 87.75 90 ASP A N 1
ATOM 704 C CA . ASP A 1 90 ? 3.744 -11.607 -5.525 1.00 87.75 90 ASP A CA 1
ATOM 705 C C . ASP A 1 90 ? 4.375 -10.294 -5.042 1.00 87.75 90 ASP A C 1
ATOM 707 O O . ASP A 1 90 ? 4.274 -9.906 -3.880 1.00 87.75 90 ASP A O 1
ATOM 711 N N . ASN A 1 91 ? 5.104 -9.621 -5.937 1.00 93.75 91 ASN A N 1
ATOM 712 C CA . ASN A 1 91 ? 5.846 -8.411 -5.617 1.00 93.75 91 ASN A CA 1
ATOM 713 C C . ASN A 1 91 ? 5.989 -7.512 -6.858 1.00 93.75 91 ASN A C 1
ATOM 715 O O . ASN A 1 91 ? 6.530 -7.963 -7.876 1.00 93.75 91 ASN A O 1
ATOM 719 N N . PRO A 1 92 ? 5.584 -6.232 -6.784 1.00 95.56 92 PRO A N 1
ATOM 720 C CA . PRO A 1 92 ? 5.568 -5.352 -7.948 1.00 95.56 92 PRO A CA 1
ATOM 721 C C . PRO A 1 92 ? 6.965 -4.963 -8.452 1.00 95.56 92 PRO A C 1
ATOM 723 O O . PRO A 1 92 ? 7.142 -4.786 -9.657 1.00 95.56 92 PRO A O 1
ATOM 726 N N . ILE A 1 93 ? 7.985 -4.915 -7.583 1.00 97.75 93 ILE A N 1
ATOM 727 C CA . ILE A 1 93 ? 9.377 -4.698 -8.013 1.00 97.75 93 ILE A CA 1
ATOM 728 C C . ILE A 1 93 ? 9.841 -5.897 -8.843 1.00 97.75 93 ILE A C 1
ATOM 730 O O . ILE A 1 93 ? 10.339 -5.724 -9.954 1.00 97.75 93 ILE A O 1
ATOM 734 N N . ASN A 1 94 ? 9.655 -7.121 -8.337 1.00 97.00 94 ASN A N 1
ATOM 735 C CA . ASN A 1 94 ? 10.067 -8.331 -9.055 1.00 97.00 94 ASN A CA 1
ATOM 736 C C . ASN A 1 94 ? 9.331 -8.464 -10.400 1.00 97.00 94 ASN A C 1
ATOM 738 O O . ASN A 1 94 ? 9.963 -8.782 -11.409 1.00 97.00 94 ASN A O 1
ATOM 742 N N . TRP A 1 95 ? 8.026 -8.177 -10.430 1.00 97.88 95 TRP A N 1
ATOM 743 C CA . TRP A 1 95 ? 7.244 -8.171 -11.667 1.00 97.88 95 TRP A CA 1
ATOM 744 C C . TRP A 1 95 ? 7.773 -7.141 -12.671 1.00 97.88 95 TRP A C 1
ATOM 746 O O . TRP A 1 95 ? 8.006 -7.476 -13.831 1.00 97.88 95 TRP A O 1
ATOM 756 N N . SER A 1 96 ? 8.058 -5.917 -12.221 1.00 98.31 96 SER A N 1
ATOM 757 C CA . SER A 1 96 ? 8.602 -4.858 -13.080 1.00 98.31 96 SER A CA 1
ATOM 758 C C . SER A 1 96 ? 9.964 -5.240 -13.657 1.00 98.31 96 SER A C 1
ATOM 760 O O . SER A 1 96 ? 10.201 -5.070 -14.851 1.00 98.31 96 SER A O 1
ATOM 762 N N . MET A 1 97 ? 10.847 -5.844 -12.854 1.00 98.50 97 MET A N 1
ATOM 763 C CA . MET A 1 97 ? 12.132 -6.355 -13.348 1.00 98.50 97 MET A CA 1
ATOM 764 C C . MET A 1 97 ? 11.946 -7.456 -14.394 1.00 98.50 97 MET A C 1
ATOM 766 O O . MET A 1 97 ? 12.682 -7.493 -15.379 1.00 98.50 97 MET A O 1
ATOM 770 N N . HIS A 1 98 ? 10.955 -8.333 -14.213 1.00 98.00 98 HIS A N 1
ATOM 771 C CA . HIS A 1 98 ? 10.619 -9.354 -15.201 1.00 98.00 98 HIS A CA 1
ATOM 772 C C . HIS A 1 98 ? 10.157 -8.727 -16.526 1.00 98.00 98 HIS A C 1
ATOM 774 O O . HIS A 1 98 ? 10.628 -9.140 -17.588 1.00 98.00 98 HIS A O 1
ATOM 780 N N . GLN A 1 99 ? 9.302 -7.698 -16.487 1.00 98.38 99 GLN A N 1
ATOM 781 C CA . GLN A 1 99 ? 8.882 -6.988 -17.701 1.00 98.38 99 GLN A CA 1
ATOM 782 C C . GLN A 1 99 ? 10.048 -6.263 -18.374 1.00 98.38 99 GLN A C 1
ATOM 784 O O . GLN A 1 99 ? 10.244 -6.405 -19.578 1.00 98.38 99 GLN A O 1
ATOM 789 N N . LEU A 1 100 ? 10.879 -5.551 -17.612 1.00 98.50 100 LEU A N 1
ATOM 790 C CA . LEU A 1 100 ? 12.047 -4.851 -18.150 1.00 98.50 100 LEU A CA 1
ATOM 791 C C . LEU A 1 100 ? 13.081 -5.815 -18.756 1.00 98.50 100 LEU A C 1
ATOM 793 O O . LEU A 1 100 ? 13.723 -5.494 -19.753 1.00 98.50 100 LEU A O 1
ATOM 797 N N . ASN A 1 101 ? 13.237 -7.015 -18.199 1.00 98.19 101 ASN A N 1
ATOM 798 C CA . ASN A 1 101 ? 14.164 -8.013 -18.730 1.00 98.19 101 ASN A CA 1
ATOM 799 C C . ASN A 1 101 ? 13.701 -8.593 -20.077 1.00 98.19 101 ASN A C 1
ATOM 801 O O . ASN A 1 101 ? 14.519 -8.846 -20.966 1.00 98.19 101 ASN A O 1
ATOM 805 N N . ASN A 1 102 ? 12.396 -8.829 -20.215 1.00 98.06 102 ASN A N 1
ATOM 806 C CA . ASN A 1 102 ? 11.847 -9.598 -21.330 1.00 98.06 102 ASN A CA 1
ATOM 807 C C . ASN A 1 102 ? 11.232 -8.721 -22.426 1.00 98.06 102 ASN A C 1
ATOM 809 O O . ASN A 1 102 ? 11.398 -9.035 -23.600 1.00 98.06 102 ASN A O 1
ATOM 813 N N . ASN A 1 103 ? 10.609 -7.603 -22.051 1.00 98.44 103 ASN A N 1
ATOM 814 C CA . ASN A 1 103 ? 9.703 -6.836 -22.908 1.00 98.44 103 ASN A CA 1
ATOM 815 C C . ASN A 1 103 ? 10.118 -5.367 -23.099 1.00 98.44 103 ASN A C 1
ATOM 817 O O . ASN A 1 103 ? 9.422 -4.631 -23.790 1.00 98.44 103 ASN A O 1
ATOM 821 N N . LEU A 1 104 ? 11.245 -4.911 -22.530 1.00 98.50 104 LEU A N 1
ATOM 822 C CA . LEU A 1 104 ? 11.635 -3.492 -22.576 1.00 98.50 104 LEU A CA 1
ATOM 823 C C . LEU A 1 104 ? 11.674 -2.909 -23.998 1.00 98.50 104 LEU A C 1
ATOM 825 O O . LEU A 1 104 ? 11.193 -1.800 -24.201 1.00 98.50 104 LEU A O 1
ATOM 829 N N . SER A 1 105 ? 12.220 -3.634 -24.980 1.00 98.31 105 SER A N 1
ATOM 830 C CA . SER A 1 105 ? 12.302 -3.131 -26.361 1.00 98.31 105 SER A CA 1
ATOM 831 C C . SER A 1 105 ? 10.908 -2.864 -26.943 1.00 98.31 105 SER A C 1
ATOM 833 O O . SER A 1 105 ? 10.643 -1.759 -27.413 1.00 98.31 105 SER A O 1
ATOM 835 N N . ASP A 1 106 ? 9.987 -3.821 -26.807 1.00 98.69 106 ASP A N 1
ATOM 836 C CA . ASP A 1 106 ? 8.607 -3.688 -27.287 1.00 98.69 106 ASP A CA 1
ATOM 837 C C . ASP A 1 106 ? 7.845 -2.602 -26.526 1.00 98.69 106 ASP A C 1
ATOM 839 O O . ASP A 1 106 ? 7.074 -1.840 -27.112 1.00 98.69 106 ASP A O 1
ATOM 843 N N . MET A 1 107 ? 8.097 -2.477 -25.220 1.00 98.56 107 MET A N 1
ATOM 844 C CA . MET A 1 107 ? 7.500 -1.420 -24.413 1.00 98.56 107 MET A CA 1
ATOM 845 C C . MET A 1 107 ? 7.951 -0.030 -24.869 1.00 98.56 107 MET A C 1
ATOM 847 O O . MET A 1 107 ? 7.120 0.866 -24.983 1.00 98.56 107 MET A O 1
ATOM 851 N N . LEU A 1 108 ? 9.235 0.146 -25.196 1.00 98.56 108 LEU A N 1
ATOM 852 C CA . LEU A 1 108 ? 9.747 1.402 -25.748 1.00 98.56 108 LEU A CA 1
ATOM 853 C C . LEU A 1 108 ? 9.178 1.695 -27.138 1.00 98.56 108 LEU A C 1
ATOM 855 O O . LEU A 1 108 ? 8.848 2.843 -27.420 1.00 98.56 108 LEU A O 1
ATOM 859 N N . VAL A 1 109 ? 9.025 0.680 -27.997 1.00 98.50 109 VAL A N 1
ATOM 860 C CA . VAL A 1 109 ? 8.358 0.838 -29.300 1.00 98.50 109 VAL A CA 1
ATOM 861 C C . VAL A 1 109 ? 6.920 1.315 -29.107 1.00 98.50 109 VAL A C 1
ATOM 863 O O . VAL A 1 109 ? 6.514 2.278 -29.758 1.00 98.50 109 VAL A O 1
ATOM 866 N N . ARG A 1 110 ? 6.175 0.705 -28.176 1.00 97.81 110 ARG A N 1
ATOM 867 C CA . ARG A 1 110 ? 4.805 1.113 -27.834 1.00 97.81 110 ARG A CA 1
ATOM 868 C C . ARG A 1 110 ? 4.732 2.547 -27.303 1.00 97.81 110 ARG A C 1
ATOM 870 O O . ARG A 1 110 ? 3.797 3.254 -27.660 1.00 97.81 110 ARG A O 1
ATOM 877 N N . SER A 1 111 ? 5.715 2.989 -26.520 1.00 97.38 111 SER A N 1
ATOM 878 C CA . SER A 1 111 ? 5.839 4.385 -26.069 1.00 97.38 111 SER A CA 1
ATOM 879 C C . SER A 1 111 ? 6.261 5.372 -27.172 1.00 97.38 111 SER A C 1
ATOM 881 O O . SER A 1 111 ? 6.425 6.553 -26.893 1.00 97.38 111 SER A O 1
ATOM 883 N N . GLY A 1 112 ? 6.506 4.920 -28.408 1.00 97.69 112 GLY A N 1
ATOM 884 C CA . GLY A 1 112 ? 6.974 5.772 -29.509 1.00 97.69 112 GLY A CA 1
ATOM 885 C C . GLY A 1 112 ? 8.498 5.944 -29.596 1.00 97.69 112 GLY A C 1
ATOM 886 O O . GLY A 1 112 ? 8.995 6.607 -30.506 1.00 97.69 112 GLY A O 1
ATOM 887 N N . PHE A 1 113 ? 9.280 5.288 -28.736 1.00 97.94 113 PHE A N 1
ATOM 888 C CA . PHE A 1 113 ? 10.744 5.408 -28.655 1.00 97.94 113 PHE A CA 1
ATOM 889 C C . PHE A 1 113 ? 11.488 4.325 -29.449 1.00 97.94 113 PHE A C 1
ATOM 891 O O . PHE A 1 113 ? 12.467 3.738 -28.985 1.00 97.94 113 PHE A O 1
ATOM 898 N N . SER A 1 114 ? 11.053 4.067 -30.685 1.00 98.25 114 SER A N 1
ATOM 899 C CA . SER A 1 114 ? 11.611 2.998 -31.534 1.00 98.25 114 SER A CA 1
ATOM 900 C C . SER A 1 114 ? 13.119 3.131 -31.801 1.00 98.25 114 SER A C 1
ATOM 902 O O . SER A 1 114 ? 13.817 2.125 -31.924 1.00 98.25 114 SER A O 1
ATOM 904 N N . ALA A 1 115 ? 13.646 4.356 -31.895 1.00 97.94 115 ALA A N 1
ATOM 905 C CA . ALA A 1 115 ? 15.081 4.587 -32.091 1.00 97.94 115 ALA A CA 1
ATOM 906 C C . ALA A 1 115 ? 15.912 4.180 -30.858 1.00 97.94 115 ALA A C 1
ATOM 908 O O . ALA A 1 115 ? 16.951 3.530 -30.994 1.00 97.94 115 ALA A O 1
ATOM 909 N N . ILE A 1 116 ? 15.421 4.491 -29.653 1.00 97.94 116 ILE A N 1
ATOM 910 C CA . ILE A 1 116 ? 16.042 4.063 -28.391 1.00 97.94 116 ILE A CA 1
ATOM 911 C C . ILE A 1 116 ? 15.953 2.539 -28.267 1.00 97.94 116 ILE A C 1
ATOM 913 O O . ILE A 1 116 ? 16.957 1.885 -27.999 1.00 97.94 116 ILE A O 1
ATOM 917 N N . ALA A 1 117 ? 14.788 1.953 -28.567 1.00 97.94 117 ALA A N 1
ATOM 918 C CA . ALA A 1 117 ? 14.575 0.506 -28.523 1.00 97.94 117 ALA A CA 1
ATOM 919 C C . ALA A 1 117 ? 15.577 -0.277 -29.393 1.00 97.94 117 ALA A C 1
ATOM 921 O O . ALA A 1 117 ? 16.094 -1.307 -28.960 1.00 97.94 117 ALA A O 1
ATOM 922 N N . LYS A 1 118 ? 15.881 0.233 -30.596 1.00 97.81 118 LYS A N 1
ATOM 923 C CA . LYS A 1 118 ? 16.859 -0.351 -31.533 1.00 97.81 118 LYS A CA 1
ATOM 924 C C . LYS A 1 118 ? 18.311 -0.208 -31.077 1.00 97.81 118 LYS A C 1
ATOM 926 O O . LYS A 1 118 ? 19.146 -1.004 -31.490 1.00 97.81 118 LYS A O 1
ATOM 931 N N . SER A 1 119 ? 18.614 0.804 -30.268 1.00 97.06 119 SER A N 1
ATOM 932 C CA . SER A 1 119 ? 19.973 1.095 -29.795 1.00 97.06 119 SER A CA 1
ATOM 933 C C . SER A 1 119 ? 20.282 0.496 -28.420 1.00 97.06 119 SER A C 1
ATOM 935 O O . SER A 1 119 ? 21.399 0.644 -27.936 1.00 97.06 119 SER A O 1
ATOM 937 N N . LEU A 1 120 ? 19.332 -0.210 -27.793 1.00 97.44 120 LEU A N 1
ATOM 938 C CA . LEU A 1 120 ? 19.538 -0.837 -26.488 1.00 97.44 120 LEU A CA 1
ATOM 939 C C . LEU A 1 120 ? 20.659 -1.881 -26.507 1.00 97.44 120 LEU A C 1
ATOM 941 O O . LEU A 1 120 ? 20.588 -2.898 -27.203 1.00 97.44 120 LEU A O 1
ATOM 945 N N . ASN A 1 121 ? 21.620 -1.730 -25.599 1.00 97.56 121 ASN A N 1
ATOM 946 C CA . ASN A 1 121 ? 22.537 -2.810 -25.264 1.00 97.56 121 ASN A CA 1
ATOM 947 C C . ASN A 1 121 ? 21.891 -3.777 -24.259 1.00 97.56 121 ASN A C 1
ATOM 949 O O . ASN A 1 121 ? 22.027 -3.633 -23.041 1.00 97.56 121 ASN A O 1
ATOM 953 N N . LYS A 1 122 ? 21.204 -4.808 -24.771 1.00 95.19 122 LYS A N 1
ATOM 954 C CA . LYS A 1 122 ? 20.466 -5.778 -23.938 1.00 95.19 122 LYS A CA 1
ATOM 955 C C . LYS A 1 122 ? 21.337 -6.446 -22.866 1.00 95.19 122 LYS A C 1
ATOM 957 O O . LYS A 1 122 ? 20.856 -6.671 -21.760 1.00 95.19 122 LYS A O 1
ATOM 962 N N . LYS A 1 123 ? 22.613 -6.741 -23.151 1.00 97.06 123 LYS A N 1
ATOM 963 C CA . LYS A 1 123 ? 23.517 -7.372 -22.168 1.00 97.06 123 LYS A CA 1
ATOM 964 C C . LYS A 1 123 ? 23.769 -6.452 -20.973 1.00 97.06 123 LYS A C 1
ATOM 966 O O . LYS A 1 123 ? 23.666 -6.909 -19.836 1.00 97.06 123 LYS A O 1
ATOM 971 N N . ILE A 1 124 ? 24.050 -5.172 -21.233 1.00 97.88 124 ILE A N 1
ATOM 972 C CA . ILE A 1 124 ? 24.252 -4.171 -20.177 1.00 97.88 124 ILE A CA 1
ATOM 973 C C . ILE A 1 124 ? 22.964 -4.006 -19.375 1.00 97.88 124 ILE A C 1
ATOM 975 O O . ILE A 1 124 ? 22.996 -4.186 -18.160 1.00 97.88 124 ILE A O 1
ATOM 979 N N . VAL A 1 125 ? 21.828 -3.769 -20.041 1.00 97.56 125 VAL A N 1
ATOM 980 C CA . VAL A 1 125 ? 20.527 -3.600 -19.372 1.00 97.56 125 VAL A CA 1
ATOM 981 C C . VAL A 1 125 ? 20.226 -4.767 -18.431 1.00 97.56 125 VAL A C 1
ATOM 983 O O . VAL A 1 125 ? 20.015 -4.546 -17.241 1.00 97.56 125 VAL A O 1
ATOM 986 N N . VAL A 1 126 ? 20.282 -6.010 -18.921 1.00 96.44 126 VAL A N 1
ATOM 987 C CA . VAL A 1 126 ? 19.994 -7.209 -18.115 1.00 96.44 126 VAL A CA 1
ATOM 988 C C . VAL A 1 126 ? 20.940 -7.328 -16.917 1.00 96.44 126 VAL A C 1
ATOM 990 O O . VAL A 1 126 ? 20.501 -7.642 -15.811 1.00 96.44 126 VAL A O 1
ATOM 993 N N . SER A 1 127 ? 22.234 -7.042 -17.104 1.00 97.00 127 SER A N 1
ATOM 994 C CA . SER A 1 127 ? 23.200 -7.057 -15.999 1.00 97.00 127 SER A CA 1
ATOM 995 C C . SER A 1 127 ? 22.910 -5.980 -14.943 1.00 97.00 127 SER A C 1
ATOM 997 O O . SER A 1 127 ? 23.096 -6.223 -13.749 1.00 97.00 127 SER A O 1
ATOM 999 N N . THR A 1 128 ? 22.372 -4.831 -15.363 1.00 98.50 128 THR A N 1
ATOM 1000 C CA . THR A 1 128 ? 22.031 -3.699 -14.495 1.00 98.50 128 THR A CA 1
ATOM 1001 C C . THR A 1 128 ? 20.751 -3.932 -13.693 1.00 98.50 128 THR A C 1
ATOM 1003 O O . THR A 1 128 ? 20.674 -3.494 -12.544 1.00 98.50 128 THR A O 1
ATOM 1006 N N . LEU A 1 129 ? 19.767 -4.667 -14.230 1.00 98.38 129 LEU A N 1
ATOM 1007 C CA . LEU A 1 129 ? 18.472 -4.885 -13.566 1.00 98.38 129 LEU A CA 1
ATOM 1008 C C . LEU A 1 129 ? 18.597 -5.528 -12.176 1.00 98.38 129 LEU A C 1
ATOM 1010 O O . LEU A 1 129 ? 17.803 -5.221 -11.293 1.00 98.38 129 LEU A O 1
ATOM 1014 N N . LYS A 1 130 ? 19.623 -6.355 -11.929 1.00 97.38 130 LYS A N 1
ATOM 1015 C CA . LYS A 1 130 ? 19.884 -6.896 -10.581 1.00 97.38 130 LYS A CA 1
ATOM 1016 C C . LYS A 1 130 ? 20.169 -5.790 -9.562 1.00 97.38 130 LYS A C 1
ATOM 1018 O O . LYS A 1 130 ? 19.632 -5.833 -8.460 1.00 97.38 130 LYS A O 1
ATOM 1023 N N . LYS A 1 131 ? 20.978 -4.797 -9.948 1.00 98.31 131 LYS A N 1
ATOM 1024 C CA . LYS A 1 131 ? 21.305 -3.638 -9.108 1.00 98.31 131 LYS A CA 1
ATOM 1025 C C . LYS A 1 131 ? 20.091 -2.728 -8.931 1.00 98.31 131 LYS A C 1
ATOM 1027 O O . LYS A 1 131 ? 19.845 -2.259 -7.830 1.00 98.31 131 LYS A O 1
ATOM 1032 N N . VAL A 1 132 ? 19.302 -2.524 -9.989 1.00 98.50 132 VAL A N 1
ATOM 1033 C CA . VAL A 1 132 ? 18.038 -1.770 -9.908 1.00 98.50 132 VAL A CA 1
ATOM 1034 C C . VAL A 1 132 ? 17.097 -2.418 -8.895 1.00 98.50 132 VAL A C 1
ATOM 1036 O O . VAL A 1 132 ? 16.583 -1.734 -8.016 1.00 98.50 132 VAL A O 1
ATOM 1039 N N . ALA A 1 133 ? 16.931 -3.741 -8.960 1.00 98.12 133 ALA A N 1
ATOM 1040 C CA . ALA A 1 133 ? 16.074 -4.487 -8.048 1.00 98.12 133 ALA A CA 1
ATOM 1041 C C . ALA A 1 133 ? 16.534 -4.395 -6.585 1.00 98.12 133 ALA A C 1
ATOM 1043 O O . ALA A 1 133 ? 15.698 -4.197 -5.705 1.00 98.12 133 ALA A O 1
ATOM 1044 N N . SER A 1 134 ? 17.837 -4.549 -6.315 1.00 97.81 134 SER A N 1
ATOM 1045 C CA . SER A 1 134 ? 18.369 -4.432 -4.952 1.00 97.81 134 SER A CA 1
ATOM 1046 C C . SER A 1 134 ? 18.221 -3.008 -4.427 1.00 97.81 134 SER A C 1
ATOM 1048 O O . SER A 1 134 ? 17.645 -2.820 -3.366 1.00 97.81 134 SER A O 1
ATOM 1050 N N . THR A 1 135 ? 18.612 -2.001 -5.215 1.00 97.75 135 THR A N 1
ATOM 1051 C CA . THR A 1 135 ? 18.481 -0.591 -4.826 1.00 97.75 135 THR A CA 1
ATOM 1052 C C . THR A 1 135 ? 17.025 -0.203 -4.576 1.00 97.75 135 THR A C 1
ATOM 1054 O O . THR A 1 135 ? 16.744 0.480 -3.601 1.00 97.75 135 THR A O 1
ATOM 1057 N N . ALA A 1 136 ? 16.083 -0.673 -5.396 1.00 97.38 136 ALA A N 1
ATOM 1058 C CA . ALA A 1 136 ? 14.656 -0.448 -5.178 1.00 97.38 136 ALA A CA 1
ATOM 1059 C C . ALA A 1 136 ? 14.168 -1.048 -3.848 1.00 97.38 136 ALA A C 1
ATOM 1061 O O . ALA A 1 136 ? 13.457 -0.379 -3.102 1.00 97.38 136 ALA A O 1
ATOM 1062 N N . LYS A 1 137 ? 14.577 -2.281 -3.521 1.00 95.94 137 LYS A N 1
ATOM 1063 C CA . LYS A 1 137 ? 14.229 -2.937 -2.248 1.00 95.94 137 LYS A CA 1
ATOM 1064 C C . LYS A 1 137 ? 14.845 -2.218 -1.048 1.00 95.94 137 LYS A C 1
ATOM 1066 O O . LYS A 1 137 ? 14.140 -1.977 -0.072 1.00 95.94 137 LYS A O 1
ATOM 1071 N N . ASP A 1 138 ? 16.110 -1.825 -1.154 1.00 95.44 138 ASP A N 1
ATOM 1072 C CA . ASP A 1 138 ? 16.815 -1.086 -0.106 1.00 95.44 138 ASP A CA 1
ATOM 1073 C C . ASP A 1 138 ? 16.168 0.284 0.132 1.00 95.44 138 ASP A C 1
ATOM 1075 O O . ASP A 1 138 ? 15.985 0.687 1.281 1.00 95.44 138 ASP A O 1
ATOM 1079 N N . LEU A 1 139 ? 15.764 0.994 -0.932 1.00 94.00 139 LEU A N 1
ATOM 1080 C CA . LEU A 1 139 ? 15.040 2.263 -0.815 1.00 94.00 139 LEU A CA 1
ATOM 1081 C C . LEU A 1 139 ? 13.695 2.081 -0.110 1.00 94.00 139 LEU A C 1
ATOM 1083 O O . LEU A 1 139 ? 13.385 2.884 0.768 1.00 94.00 139 LEU A O 1
ATOM 1087 N N . VAL A 1 140 ? 12.922 1.045 -0.463 1.00 91.19 140 VAL A N 1
ATOM 1088 C CA . VAL A 1 140 ? 11.654 0.742 0.219 1.00 91.19 140 VAL A CA 1
ATOM 1089 C C . VAL A 1 140 ? 11.891 0.510 1.705 1.00 91.19 140 VAL A C 1
ATOM 1091 O O . VAL A 1 140 ? 11.204 1.119 2.512 1.00 91.19 140 VAL A O 1
ATOM 1094 N N . GLU A 1 141 ? 12.845 -0.342 2.073 1.00 89.88 141 GLU A N 1
ATOM 1095 C CA . GLU A 1 141 ? 13.059 -0.712 3.474 1.00 89.88 141 GLU A CA 1
ATOM 1096 C C . GLU A 1 141 ? 13.615 0.453 4.304 1.00 89.88 141 GLU A C 1
ATOM 1098 O O . GLU A 1 141 ? 13.102 0.754 5.376 1.00 89.88 141 GLU A O 1
ATOM 1103 N N . SER A 1 142 ? 14.618 1.165 3.785 1.00 90.38 142 SER A N 1
ATOM 1104 C CA . SER A 1 142 ? 15.283 2.263 4.506 1.00 90.38 142 SER A CA 1
ATOM 1105 C C . SER A 1 142 ? 14.429 3.520 4.669 1.00 90.38 142 SER A C 1
ATOM 1107 O O . SER A 1 142 ? 14.688 4.316 5.570 1.00 90.38 142 SER A O 1
ATOM 1109 N N . ASN A 1 143 ? 13.431 3.720 3.805 1.00 88.44 143 ASN A N 1
ATOM 1110 C CA . ASN A 1 143 ? 12.557 4.894 3.843 1.00 88.44 143 ASN A CA 1
ATOM 1111 C C . ASN A 1 143 ? 11.127 4.562 4.272 1.00 88.44 143 ASN A C 1
ATOM 1113 O O . ASN A 1 143 ? 10.304 5.484 4.356 1.00 88.44 143 ASN A O 1
ATOM 1117 N N . ARG A 1 144 ? 10.829 3.279 4.543 1.00 87.25 144 ARG A N 1
ATOM 1118 C CA . ARG A 1 144 ? 9.503 2.833 4.969 1.00 87.25 144 ARG A CA 1
ATOM 1119 C C . ARG A 1 144 ? 9.066 3.663 6.164 1.00 87.25 144 ARG A C 1
ATOM 1121 O O . ARG A 1 144 ? 9.750 3.739 7.183 1.00 87.25 144 ARG A O 1
ATOM 1128 N N . ARG A 1 145 ? 7.902 4.291 6.041 1.00 86.88 145 ARG A N 1
ATOM 1129 C CA . ARG A 1 145 ? 7.308 5.029 7.150 1.00 86.88 145 ARG A CA 1
ATOM 1130 C C . ARG A 1 145 ? 6.490 4.070 7.984 1.00 86.88 145 ARG A C 1
ATOM 1132 O O . ARG A 1 145 ? 5.443 3.616 7.534 1.00 86.88 145 ARG A O 1
ATOM 1139 N N . THR A 1 146 ? 6.957 3.821 9.195 1.00 87.38 146 THR A N 1
ATOM 1140 C CA . THR A 1 146 ? 6.214 3.121 10.239 1.00 87.38 146 THR A CA 1
ATOM 1141 C C . THR A 1 146 ? 5.983 4.056 11.415 1.00 87.38 146 THR A C 1
ATOM 1143 O O . THR A 1 146 ? 6.798 4.941 11.682 1.00 87.38 146 THR A O 1
ATOM 1146 N N . VAL A 1 147 ? 4.896 3.847 12.143 1.00 85.06 147 VAL A N 1
ATOM 1147 C CA . VAL A 1 147 ? 4.636 4.502 13.423 1.00 85.06 147 VAL A CA 1
ATOM 1148 C C . VAL A 1 147 ? 4.417 3.418 14.463 1.00 85.06 147 VAL A C 1
ATOM 1150 O O . VAL A 1 147 ? 3.705 2.449 14.219 1.00 85.06 147 VAL A O 1
ATOM 1153 N N . GLN A 1 148 ? 5.055 3.585 15.616 1.00 84.88 148 GLN A N 1
ATOM 1154 C CA . GLN A 1 148 ? 4.821 2.753 16.783 1.00 84.88 148 GLN A CA 1
ATOM 1155 C C . GLN A 1 148 ? 4.082 3.593 17.817 1.00 84.88 148 GLN A C 1
ATOM 1157 O O . GLN A 1 148 ? 4.610 4.601 18.292 1.00 84.88 148 GLN A O 1
ATOM 1162 N N . HIS A 1 149 ? 2.864 3.186 18.150 1.00 83.38 149 HIS A N 1
ATOM 1163 C CA . HIS A 1 149 ? 2.106 3.799 19.229 1.00 83.38 149 HIS A CA 1
ATOM 1164 C C . HIS A 1 149 ? 2.343 3.083 20.558 1.00 83.38 149 HIS A C 1
ATOM 1166 O O . HIS A 1 149 ? 2.835 1.953 20.616 1.00 83.38 149 HIS A O 1
ATOM 1172 N N . ASN A 1 150 ? 1.951 3.752 21.641 1.00 85.56 150 ASN A N 1
ATOM 1173 C CA . ASN A 1 150 ? 1.609 3.053 22.868 1.00 85.56 150 ASN A CA 1
ATOM 1174 C C . ASN A 1 150 ? 0.393 2.159 22.577 1.00 85.56 150 ASN A C 1
ATOM 1176 O O . ASN A 1 150 ? -0.516 2.570 21.870 1.00 85.56 150 ASN A O 1
ATOM 1180 N N . HIS A 1 151 ? 0.362 0.943 23.111 1.00 91.12 151 HIS A N 1
ATOM 1181 C CA . HIS A 1 151 ? -0.763 0.028 22.908 1.00 91.12 151 HIS A CA 1
ATOM 1182 C C . HIS A 1 151 ? -2.008 0.417 23.721 1.00 91.12 151 HIS A C 1
ATOM 1184 O O . HIS A 1 151 ? -2.995 -0.307 23.667 1.00 91.12 151 HIS A O 1
ATOM 1190 N N . GLY A 1 152 ? -1.968 1.519 24.474 1.00 92.50 152 GLY A N 1
ATOM 1191 C CA . GLY A 1 152 ? -3.038 1.951 25.367 1.00 92.50 152 GLY A CA 1
ATOM 1192 C C . GLY A 1 152 ? -3.171 1.087 26.627 1.00 92.50 152 GLY A C 1
ATOM 1193 O O . GLY A 1 152 ? -2.670 -0.036 26.705 1.00 92.50 152 GLY A O 1
ATOM 1194 N N . ASP A 1 153 ? -3.863 1.629 27.626 1.00 94.19 153 ASP A N 1
ATOM 1195 C CA . ASP A 1 153 ? -4.208 0.962 28.885 1.00 94.19 153 ASP A CA 1
ATOM 1196 C C . ASP A 1 153 ? -5.505 1.602 29.432 1.00 94.19 153 ASP A C 1
ATOM 1198 O O . ASP A 1 153 ? -5.533 2.817 29.653 1.00 94.19 153 ASP A O 1
ATOM 1202 N N . PRO A 1 154 ? -6.606 0.845 29.621 1.00 96.75 154 PRO A N 1
ATOM 1203 C CA . PRO A 1 154 ? -6.712 -0.615 29.585 1.00 96.75 154 PRO A CA 1
ATOM 1204 C C . PRO A 1 154 ? -6.761 -1.231 28.183 1.00 96.75 154 PRO A C 1
ATOM 1206 O O . PRO A 1 154 ? -7.186 -0.605 27.213 1.00 96.75 154 PRO A O 1
ATOM 1209 N N . ILE A 1 155 ? -6.397 -2.518 28.114 1.00 97.94 155 ILE A N 1
ATOM 1210 C CA . ILE A 1 155 ? -6.611 -3.380 26.944 1.00 97.94 155 ILE A CA 1
ATOM 1211 C C . ILE A 1 155 ? -7.798 -4.316 27.198 1.00 97.94 155 ILE A C 1
ATOM 1213 O O . ILE A 1 155 ? -7.771 -5.154 28.103 1.00 97.94 155 ILE A O 1
ATOM 1217 N N . ILE A 1 156 ? -8.824 -4.233 26.352 1.00 98.31 156 ILE A N 1
ATOM 1218 C CA . ILE A 1 156 ? -9.992 -5.122 26.380 1.00 98.31 156 ILE A CA 1
ATOM 1219 C C . ILE A 1 156 ? -9.804 -6.221 25.330 1.00 98.31 156 ILE A C 1
ATOM 1221 O O . ILE A 1 156 ? -9.872 -5.963 24.132 1.00 98.31 156 ILE A O 1
ATOM 1225 N N . LYS A 1 157 ? -9.570 -7.463 25.767 1.00 97.75 157 LYS A N 1
ATOM 1226 C CA . LYS A 1 157 ? -9.375 -8.610 24.861 1.00 97.75 157 LYS A CA 1
ATOM 1227 C C . LYS A 1 157 ? -10.691 -9.126 24.270 1.00 97.75 157 LYS A C 1
ATOM 1229 O O . LYS A 1 157 ? -11.684 -9.259 24.988 1.00 97.75 157 LYS A O 1
ATOM 1234 N N . ALA A 1 158 ? -10.645 -9.505 22.995 1.00 97.31 158 ALA A N 1
ATOM 1235 C CA . ALA A 1 158 ? -11.723 -10.149 22.250 1.00 97.31 158 ALA A CA 1
ATOM 1236 C C . ALA A 1 158 ? -11.140 -11.247 21.337 1.00 97.31 158 ALA A C 1
ATOM 1238 O O . ALA A 1 158 ? -10.916 -11.048 20.146 1.00 97.31 158 ALA A O 1
ATOM 1239 N N . GLY A 1 159 ? -10.843 -12.412 21.917 1.00 95.38 159 GLY A N 1
ATOM 1240 C CA . GLY A 1 159 ? -10.290 -13.549 21.177 1.00 95.38 159 GLY A CA 1
ATOM 1241 C C . GLY A 1 159 ? -8.834 -13.321 20.769 1.00 95.38 159 GLY A C 1
ATOM 1242 O O . GLY A 1 159 ? -7.979 -13.081 21.622 1.00 95.38 159 GLY A O 1
ATOM 1243 N N . ASN A 1 160 ? -8.551 -13.410 19.467 1.00 96.50 160 ASN A N 1
ATOM 1244 C CA . ASN A 1 160 ? -7.212 -13.217 18.899 1.00 96.50 160 ASN A CA 1
ATOM 1245 C C . ASN A 1 160 ? -6.816 -11.738 18.723 1.00 96.50 160 ASN A C 1
ATOM 1247 O O . ASN A 1 160 ? -5.707 -11.457 18.256 1.00 96.50 160 ASN A O 1
ATOM 1251 N N . ILE A 1 161 ? -7.689 -10.806 19.117 1.00 97.88 161 ILE A N 1
ATOM 1252 C CA . ILE A 1 161 ? -7.434 -9.365 19.104 1.00 97.88 161 ILE A CA 1
ATOM 1253 C C . ILE A 1 161 ? -7.705 -8.709 20.465 1.00 97.88 161 ILE A C 1
ATOM 1255 O O . ILE A 1 161 ? -8.285 -9.308 21.377 1.00 97.88 161 ILE A O 1
ATOM 1259 N N . GLY A 1 162 ? -7.281 -7.457 20.615 1.00 97.88 162 GLY A N 1
ATOM 1260 C CA . GLY A 1 162 ? -7.599 -6.613 21.764 1.00 97.88 162 GLY A CA 1
ATOM 1261 C C . GLY A 1 162 ? -7.768 -5.149 21.375 1.00 97.88 162 GLY A C 1
ATOM 1262 O O . GLY A 1 162 ? -7.199 -4.698 20.386 1.00 97.88 162 GLY A O 1
ATOM 1263 N N . PHE A 1 163 ? -8.547 -4.419 22.166 1.00 98.44 163 PHE A N 1
ATOM 1264 C CA . PHE A 1 163 ? -8.758 -2.981 22.031 1.00 98.44 163 PHE A CA 1
ATOM 1265 C C . PHE A 1 163 ? -7.987 -2.270 23.132 1.00 98.44 163 PHE A C 1
ATOM 1267 O O . PHE A 1 163 ? -8.405 -2.276 24.291 1.00 98.44 163 PHE A O 1
ATOM 1274 N N . GLY A 1 164 ? -6.842 -1.712 22.775 1.00 98.06 164 GLY A N 1
ATOM 1275 C CA . GLY A 1 164 ? -6.093 -0.810 23.626 1.00 98.06 164 GLY A CA 1
ATOM 1276 C C . GLY A 1 164 ? -6.685 0.588 23.585 1.00 98.06 164 GLY A C 1
ATOM 1277 O O . GLY A 1 164 ? -7.024 1.071 22.506 1.00 98.06 164 GLY A O 1
ATOM 1278 N N . LEU A 1 165 ? -6.850 1.223 24.741 1.00 98.06 165 LEU A N 1
ATOM 1279 C CA . LEU A 1 165 ? -7.515 2.521 24.846 1.00 98.06 165 LEU A CA 1
ATOM 1280 C C . LEU A 1 165 ? -6.557 3.570 25.394 1.00 98.06 165 LEU A C 1
ATOM 1282 O O . LEU A 1 165 ? -5.850 3.329 26.370 1.00 98.06 165 LEU A O 1
ATOM 1286 N N . GLU A 1 166 ? -6.550 4.745 24.780 1.00 95.62 166 GLU A N 1
ATOM 1287 C CA . GLU A 1 166 ? -5.696 5.857 25.189 1.00 95.62 166 GLU A CA 1
ATOM 1288 C C . GLU A 1 166 ? -6.442 7.185 24.998 1.00 95.62 166 GLU A C 1
ATOM 1290 O O . GLU A 1 166 ? -7.253 7.322 24.086 1.00 95.62 166 GLU A O 1
ATOM 1295 N N . ILE A 1 167 ? -6.181 8.181 25.850 1.00 95.00 167 ILE A N 1
ATOM 1296 C CA . ILE A 1 167 ? -6.520 9.579 25.552 1.00 95.00 167 ILE A CA 1
ATOM 1297 C C . ILE A 1 167 ? -5.228 10.264 25.127 1.00 95.00 167 ILE A C 1
ATOM 1299 O O . ILE A 1 167 ? -4.288 10.367 25.914 1.00 95.00 167 ILE A O 1
ATOM 1303 N N . ARG A 1 168 ? -5.178 10.728 23.880 1.00 91.62 168 ARG A N 1
ATOM 1304 C CA . ARG A 1 168 ? -3.974 11.301 23.276 1.00 91.62 168 ARG A CA 1
ATOM 1305 C C . ARG A 1 168 ? -4.107 12.806 23.112 1.00 91.62 168 ARG A C 1
ATOM 1307 O O . ARG A 1 168 ? -5.188 13.322 22.831 1.00 91.62 168 ARG A O 1
ATOM 1314 N N . ALA A 1 169 ? -2.978 13.497 23.220 1.00 89.75 169 ALA A N 1
ATOM 1315 C CA . ALA A 1 169 ? -2.823 14.892 22.831 1.00 89.75 169 ALA A CA 1
ATOM 1316 C C . ALA A 1 169 ? -1.610 15.020 21.902 1.00 89.75 169 ALA A C 1
ATOM 1318 O O . ALA A 1 169 ? -0.513 14.571 22.233 1.00 89.75 169 ALA A O 1
ATOM 1319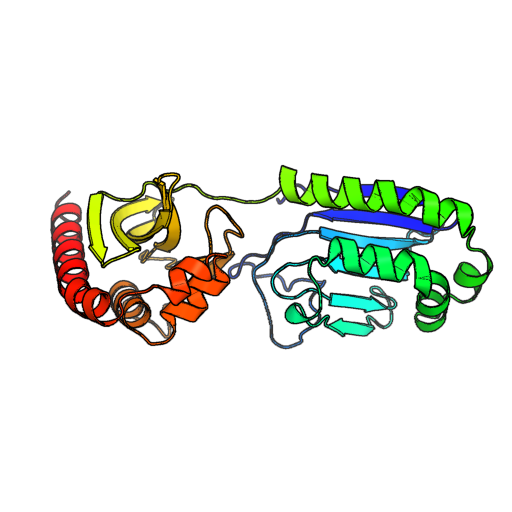 N N . GLN A 1 170 ? -1.802 15.629 20.735 1.00 82.94 170 GLN A N 1
ATOM 1320 C CA . GLN A 1 170 ? -0.764 15.812 19.728 1.00 82.94 170 GLN A CA 1
ATOM 1321 C C . GLN A 1 170 ? -0.964 17.138 18.990 1.00 82.94 170 GLN A C 1
ATOM 1323 O O . GLN A 1 170 ? -1.977 17.359 18.335 1.00 82.94 170 GLN A O 1
ATOM 1328 N N . GLY A 1 171 ? 0.022 18.037 19.076 1.00 81.44 171 GLY A N 1
ATOM 1329 C CA . GLY A 1 171 ? 0.049 19.263 18.266 1.00 81.44 171 GLY A CA 1
ATOM 1330 C C . GLY A 1 171 ? -1.143 20.210 18.468 1.00 81.44 171 GLY A C 1
ATOM 1331 O O . GLY A 1 171 ? -1.537 20.889 17.526 1.00 81.44 171 GLY A O 1
ATOM 1332 N N . GLY A 1 172 ? -1.738 20.245 19.667 1.00 87.44 172 GLY A N 1
ATOM 1333 C CA . GLY A 1 172 ? -2.936 21.051 19.963 1.00 87.44 172 GLY A CA 1
ATOM 1334 C C . GLY A 1 172 ? -4.264 20.401 19.544 1.00 87.44 172 GLY A C 1
ATOM 1335 O O . GLY A 1 172 ? -5.336 20.941 19.833 1.00 87.44 172 GLY A O 1
ATOM 1336 N N . ASP A 1 173 ? -4.199 19.231 18.913 1.00 93.31 173 ASP A N 1
ATOM 1337 C CA . ASP A 1 173 ? -5.321 18.321 18.722 1.00 93.31 173 ASP A CA 1
ATOM 1338 C C . ASP A 1 173 ? -5.210 17.129 19.684 1.00 93.31 173 ASP A C 1
ATOM 1340 O O . ASP A 1 173 ? -4.233 16.981 20.422 1.00 93.31 173 ASP A O 1
ATOM 1344 N N . GLY A 1 174 ? -6.233 16.290 19.718 1.00 92.19 174 GLY A N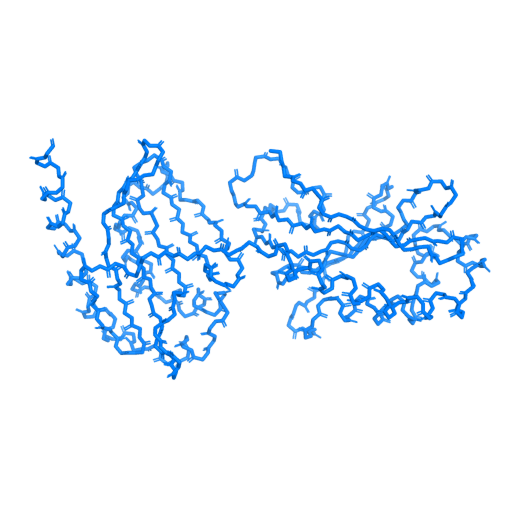 1
ATOM 1345 C CA . GLY A 1 174 ? -6.264 15.112 20.563 1.00 92.19 174 GLY A CA 1
ATOM 1346 C C . GLY A 1 174 ? -7.669 14.581 20.754 1.00 92.19 174 GLY A C 1
ATOM 1347 O O . GLY A 1 174 ? -8.655 15.148 20.273 1.00 92.19 174 GLY A O 1
ATOM 1348 N N . GLY A 1 175 ? -7.748 13.474 21.469 1.00 95.00 175 GLY A N 1
ATOM 1349 C CA . GLY A 1 175 ? -8.979 12.747 21.697 1.00 95.00 175 GLY A CA 1
ATOM 1350 C C . GLY A 1 175 ? -8.704 11.298 22.080 1.00 95.00 175 GLY A C 1
ATOM 1351 O O . GLY A 1 175 ? -7.547 10.905 22.253 1.00 95.00 175 GLY A O 1
ATOM 1352 N N . PRO A 1 176 ? -9.766 10.503 22.234 1.00 96.44 176 PRO A N 1
ATOM 1353 C CA . PRO A 1 176 ? -9.629 9.070 22.417 1.00 96.44 176 PRO A CA 1
ATOM 1354 C C . PRO A 1 176 ? -8.979 8.417 21.194 1.00 96.44 176 PRO A C 1
ATOM 1356 O O . PRO A 1 176 ? -9.281 8.761 20.050 1.00 96.44 176 PRO A O 1
ATOM 1359 N N . 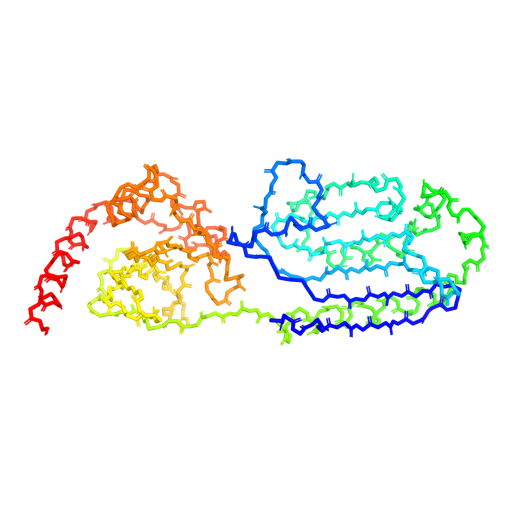ALA A 1 177 ? -8.123 7.441 21.456 1.00 97.00 177 ALA A N 1
ATOM 1360 C CA . ALA A 1 177 ? -7.552 6.545 20.473 1.00 97.00 177 ALA A CA 1
ATOM 1361 C C . ALA A 1 177 ? -7.912 5.097 20.813 1.00 97.00 177 ALA A C 1
ATOM 1363 O O . ALA A 1 177 ? -7.956 4.706 21.985 1.00 97.00 177 ALA A O 1
ATOM 1364 N N . ILE A 1 178 ? -8.198 4.315 19.774 1.00 98.31 178 ILE A N 1
ATOM 1365 C CA . ILE A 1 178 ? -8.469 2.880 19.879 1.00 98.31 178 ILE A CA 1
ATOM 1366 C C . ILE A 1 178 ? -7.408 2.141 19.068 1.00 98.31 178 ILE A C 1
ATOM 1368 O O . ILE A 1 178 ? -7.379 2.219 17.839 1.00 98.31 178 ILE A O 1
ATOM 1372 N N . HIS A 1 179 ? -6.557 1.403 19.768 1.00 97.62 179 HIS A N 1
ATOM 1373 C CA . HIS A 1 179 ? -5.507 0.562 19.212 1.00 97.62 179 HIS A CA 1
ATOM 1374 C C . HIS A 1 179 ? -6.069 -0.846 19.015 1.00 97.62 179 HIS A C 1
ATOM 1376 O O . HIS A 1 179 ? -6.401 -1.537 19.980 1.00 97.62 179 HIS A O 1
ATOM 1382 N N . LEU A 1 180 ? -6.203 -1.285 17.766 1.00 97.75 180 LEU A N 1
ATOM 1383 C CA . LEU A 1 180 ? -6.582 -2.654 17.445 1.00 97.75 180 LEU A CA 1
ATOM 1384 C C . LEU A 1 180 ? -5.324 -3.522 17.438 1.00 97.75 180 LEU A C 1
ATOM 1386 O O . LEU A 1 180 ? -4.520 -3.472 16.506 1.00 97.75 180 LEU A O 1
ATOM 1390 N N . LEU A 1 181 ? -5.166 -4.328 18.478 1.00 97.56 181 LEU A N 1
ATOM 1391 C CA . LEU A 1 181 ? -4.026 -5.215 18.669 1.00 97.56 181 LEU A CA 1
ATOM 1392 C C . LEU A 1 181 ? -4.355 -6.619 18.169 1.00 97.56 181 LEU A C 1
ATOM 1394 O O . LEU A 1 181 ? -5.446 -7.128 18.407 1.00 97.56 181 LEU A O 1
ATOM 1398 N N . GLY A 1 182 ? -3.389 -7.264 17.532 1.00 95.88 182 GLY A N 1
ATOM 1399 C CA . GLY A 1 182 ? -3.407 -8.669 17.158 1.00 95.88 182 GLY A CA 1
ATOM 1400 C C . GLY A 1 182 ? -2.427 -9.463 17.994 1.00 95.88 182 GLY A C 1
ATOM 1401 O O . GLY A 1 182 ? -1.310 -9.009 18.208 1.00 95.88 182 GLY A O 1
ATOM 1402 N N . TYR A 1 183 ? -2.808 -10.651 18.451 1.00 93.25 183 TYR A N 1
ATOM 1403 C CA . TYR A 1 183 ? -1.907 -11.500 19.227 1.00 93.25 183 TYR A CA 1
ATOM 1404 C C . TYR A 1 183 ? -1.253 -12.553 18.331 1.00 93.25 183 TYR A C 1
ATOM 1406 O O . TYR A 1 183 ? -1.887 -13.529 17.930 1.00 93.25 183 TYR A O 1
ATOM 1414 N N . LEU A 1 184 ? 0.029 -12.341 18.027 1.00 87.25 184 LEU A N 1
ATOM 1415 C CA . LEU A 1 184 ? 0.893 -13.302 17.343 1.00 87.25 184 LEU A CA 1
ATOM 1416 C C . LEU A 1 184 ? 1.756 -14.060 18.366 1.00 87.25 184 LEU A C 1
ATOM 1418 O O . LEU A 1 184 ? 1.724 -13.764 19.563 1.00 87.25 184 LEU A O 1
ATOM 1422 N N . ARG A 1 185 ? 2.535 -15.053 17.914 1.00 84.19 185 ARG A N 1
ATOM 1423 C CA . ARG A 1 185 ? 3.422 -15.830 18.804 1.00 84.19 185 ARG A CA 1
ATOM 1424 C C . ARG A 1 185 ? 4.488 -14.952 19.457 1.00 84.19 185 ARG A C 1
ATOM 1426 O O . ARG A 1 185 ? 4.880 -15.203 20.589 1.00 84.19 185 ARG A O 1
ATOM 1433 N N . GLU A 1 186 ? 4.933 -13.936 18.733 1.00 84.00 186 GLU A N 1
ATOM 1434 C CA . GLU A 1 186 ? 5.984 -12.994 19.100 1.00 84.00 186 GLU A CA 1
ATOM 1435 C C . GLU A 1 186 ? 5.485 -11.907 20.067 1.00 84.00 186 GLU A C 1
ATOM 1437 O O . GLU A 1 186 ? 6.293 -11.201 20.667 1.00 84.00 186 GLU A O 1
ATOM 1442 N N . GLY A 1 187 ? 4.165 -11.785 20.248 1.00 86.44 187 GLY A N 1
ATOM 1443 C CA . GLY A 1 187 ? 3.534 -10.795 21.117 1.00 86.44 187 GLY A CA 1
ATOM 1444 C C . GLY A 1 187 ? 2.386 -10.036 20.442 1.00 86.44 187 GLY A C 1
ATOM 1445 O O . GLY A 1 187 ? 1.990 -10.362 19.318 1.00 86.44 187 GLY A O 1
ATOM 1446 N N . PRO A 1 188 ? 1.806 -9.038 21.138 1.00 91.00 188 PRO A N 1
ATOM 1447 C CA . PRO A 1 188 ? 0.815 -8.155 20.543 1.00 91.00 188 PRO A CA 1
ATOM 1448 C C . PRO A 1 188 ? 1.457 -7.266 19.474 1.00 91.00 188 PRO A C 1
ATOM 1450 O O . PRO A 1 188 ? 2.495 -6.653 19.718 1.00 91.00 188 PRO A O 1
ATOM 1453 N N . ILE A 1 189 ? 0.800 -7.151 18.324 1.00 93.06 189 ILE A N 1
ATOM 1454 C CA . ILE A 1 189 ? 1.149 -6.221 17.253 1.00 93.06 189 ILE A CA 1
ATOM 1455 C C . ILE A 1 189 ? -0.014 -5.274 16.981 1.00 93.06 189 ILE A C 1
ATOM 1457 O O . ILE A 1 189 ? -1.171 -5.689 16.982 1.00 93.06 189 ILE A O 1
ATOM 1461 N N . GLU A 1 190 ? 0.274 -4.002 16.738 1.00 94.75 190 GLU A N 1
ATOM 1462 C CA . GLU A 1 190 ? -0.755 -3.040 16.361 1.00 94.75 190 GLU A CA 1
ATOM 1463 C C . GLU A 1 190 ? -1.159 -3.237 14.889 1.00 94.75 190 GLU A C 1
ATOM 1465 O O . GLU A 1 190 ? -0.376 -3.013 13.964 1.00 94.75 190 GLU A O 1
ATOM 1470 N N . ILE A 1 191 ? -2.395 -3.694 14.677 1.00 95.75 191 ILE A N 1
ATOM 1471 C CA . ILE A 1 191 ? -2.983 -3.942 13.354 1.00 95.75 191 ILE A CA 1
ATOM 1472 C C . ILE A 1 191 ? -3.496 -2.629 12.765 1.00 95.75 191 ILE A C 1
ATOM 1474 O O . ILE A 1 191 ? -3.325 -2.362 11.573 1.00 95.75 191 ILE A O 1
ATOM 1478 N N . MET A 1 192 ? -4.184 -1.837 13.587 1.00 96.25 192 MET A N 1
ATOM 1479 C CA . MET A 1 192 ? -4.774 -0.554 13.221 1.00 96.25 192 MET A CA 1
ATOM 1480 C C . MET A 1 192 ? -4.821 0.367 14.432 1.00 96.25 192 MET A C 1
ATOM 1482 O O . MET A 1 192 ? -4.944 -0.104 15.560 1.00 96.25 192 MET A O 1
ATOM 1486 N N . THR A 1 193 ? -4.841 1.669 14.181 1.00 95.62 193 THR A N 1
ATOM 1487 C CA . THR A 1 193 ? -5.080 2.684 15.214 1.00 95.62 193 THR A CA 1
ATOM 1488 C C . THR A 1 193 ? -6.152 3.629 14.721 1.00 95.62 193 THR A C 1
ATOM 1490 O O . THR A 1 193 ? -6.068 4.092 13.588 1.00 95.62 193 THR A O 1
ATOM 1493 N N . PHE A 1 194 ? -7.147 3.920 15.550 1.00 97.19 194 PHE A N 1
ATOM 1494 C CA . PHE A 1 194 ? -8.179 4.909 15.267 1.00 97.19 194 PHE A CA 1
ATOM 1495 C C . PHE A 1 194 ? -7.998 6.096 16.199 1.00 97.19 194 PHE A C 1
ATOM 1497 O O . PHE A 1 194 ? -8.374 6.032 17.367 1.00 97.19 194 PHE A O 1
ATOM 1504 N N . ASP A 1 195 ? -7.450 7.177 15.665 1.00 95.56 195 ASP A N 1
ATOM 1505 C CA . ASP A 1 195 ? -7.281 8.445 16.355 1.00 95.56 195 ASP A CA 1
ATOM 1506 C C . ASP A 1 195 ? -8.547 9.280 16.171 1.00 95.56 195 ASP A C 1
ATOM 1508 O O . ASP A 1 195 ? -8.714 10.020 15.200 1.00 95.56 195 ASP A O 1
ATOM 1512 N N . CYS A 1 196 ? -9.475 9.157 17.122 1.00 96.69 196 CYS A N 1
ATOM 1513 C CA . CYS A 1 196 ? -10.749 9.876 17.124 1.00 96.69 196 CYS A CA 1
ATOM 1514 C C . CYS A 1 196 ? -10.554 11.315 17.629 1.00 96.69 196 CYS A C 1
ATOM 1516 O O . CYS A 1 196 ? -11.186 11.758 18.591 1.00 96.69 196 CYS A O 1
ATOM 1518 N N . PHE A 1 197 ? -9.625 12.035 17.001 1.00 95.44 197 PHE A N 1
ATOM 1519 C CA . PHE A 1 197 ? -9.213 13.367 17.418 1.00 95.44 197 PHE A CA 1
ATOM 1520 C C . PHE A 1 197 ? -10.261 14.425 17.082 1.00 95.44 197 PHE A C 1
ATOM 1522 O O . PHE A 1 197 ? -11.070 14.289 16.162 1.00 95.44 197 PHE A O 1
ATOM 1529 N N . ARG A 1 198 ? -10.246 15.515 17.848 1.00 93.50 198 ARG A N 1
ATOM 1530 C CA . ARG A 1 198 ? -11.242 16.580 17.750 1.00 93.50 198 ARG A CA 1
ATOM 1531 C C . ARG A 1 198 ? -11.158 17.346 16.434 1.00 93.50 198 ARG A C 1
ATOM 1533 O O . ARG A 1 198 ? -12.205 17.685 15.883 1.00 93.50 198 ARG A O 1
ATOM 1540 N N . LEU A 1 199 ? -9.960 17.704 15.972 1.00 91.44 199 LEU A N 1
ATOM 1541 C CA . LEU A 1 199 ? -9.781 18.540 14.784 1.00 91.44 199 LEU A CA 1
ATOM 1542 C C . LEU A 1 199 ? -9.592 17.699 13.528 1.00 91.44 199 LEU A C 1
ATOM 1544 O O . LEU A 1 199 ? -10.234 17.998 12.518 1.00 91.44 199 LEU A O 1
ATOM 1548 N N . SER A 1 200 ? -8.766 16.658 13.617 1.00 91.50 200 SER A N 1
ATOM 1549 C CA . SER A 1 200 ? -8.335 15.840 12.489 1.00 91.50 200 SER A CA 1
ATOM 1550 C C . SER A 1 200 ? -8.426 14.341 12.808 1.00 91.50 200 SER A C 1
ATOM 1552 O O . SER A 1 200 ? -7.398 13.673 12.933 1.00 91.50 200 SER A O 1
ATOM 1554 N N . PRO A 1 201 ? -9.638 13.785 12.993 1.00 94.81 201 PRO A N 1
ATOM 1555 C CA . PRO A 1 201 ? -9.805 12.365 13.252 1.00 94.81 201 PRO A CA 1
ATOM 1556 C C . PRO A 1 201 ? -9.335 11.548 12.048 1.00 94.81 201 PRO A C 1
ATOM 1558 O O . PRO A 1 201 ? -9.620 11.886 10.897 1.00 94.81 201 PRO A O 1
ATOM 1561 N N . HIS A 1 202 ? -8.605 10.473 12.309 1.00 93.69 202 HIS A N 1
ATOM 1562 C CA . HIS A 1 202 ? -8.030 9.615 11.282 1.00 93.69 202 HIS A CA 1
ATOM 1563 C C . HIS A 1 202 ? -7.783 8.210 11.823 1.00 93.69 202 HIS A C 1
ATOM 1565 O O . HIS A 1 202 ? -7.927 7.942 13.012 1.00 93.69 202 HIS A O 1
ATOM 1571 N N . TYR A 1 203 ? -7.424 7.290 10.940 1.00 93.94 203 TYR A N 1
ATOM 1572 C CA . TYR A 1 203 ? -7.019 5.950 11.328 1.00 93.94 203 TYR A CA 1
ATOM 1573 C C . TYR A 1 203 ? -5.886 5.438 10.448 1.00 93.94 203 TYR A C 1
ATOM 1575 O O . TYR A 1 203 ? -5.703 5.903 9.326 1.00 93.94 203 TYR A O 1
ATOM 1583 N N . HIS A 1 204 ? -5.125 4.487 10.974 1.00 92.19 204 HIS A N 1
ATOM 1584 C CA . HIS A 1 204 ? -3.949 3.905 10.344 1.00 92.19 204 HIS A CA 1
ATOM 1585 C C . HIS A 1 204 ? -4.200 2.434 9.995 1.00 92.19 204 HIS A C 1
ATOM 1587 O O . HIS A 1 204 ? -4.589 1.659 10.872 1.00 92.19 204 HIS A O 1
ATOM 1593 N N . TYR A 1 205 ? -3.926 2.019 8.754 1.00 91.50 205 TYR A N 1
ATOM 1594 C CA . TYR A 1 205 ? -3.739 0.602 8.421 1.00 91.50 205 TYR A CA 1
ATOM 1595 C C . TYR A 1 205 ? -2.282 0.202 8.620 1.00 91.50 205 TYR A C 1
ATOM 1597 O O . TYR A 1 205 ? -1.381 0.802 8.031 1.00 91.50 205 TYR A O 1
ATOM 1605 N N . GLY A 1 206 ? -2.069 -0.840 9.426 1.00 88.88 206 GLY A N 1
ATOM 1606 C CA . GLY A 1 206 ? -0.768 -1.438 9.701 1.00 88.88 206 GLY A CA 1
ATOM 1607 C C . GLY A 1 206 ? 0.299 -0.399 10.049 1.00 88.88 206 GLY A C 1
ATOM 1608 O O . GLY A 1 206 ? 1.183 -0.188 9.222 1.00 88.88 206 GLY A O 1
ATOM 1609 N N . PRO A 1 207 ? 0.261 0.240 11.233 1.00 85.38 207 PRO A N 1
ATOM 1610 C CA . PRO A 1 207 ? 1.249 1.248 11.643 1.00 85.38 207 PRO A CA 1
ATOM 1611 C C . PRO A 1 207 ? 2.709 0.785 11.501 1.00 85.38 207 PRO A C 1
ATOM 1613 O O . PRO A 1 207 ? 3.573 1.566 11.110 1.00 85.38 207 PRO A O 1
ATOM 1616 N N . LEU A 1 208 ? 2.973 -0.509 11.715 1.00 83.25 208 LEU A N 1
ATOM 1617 C CA . LEU A 1 208 ? 4.288 -1.142 11.524 1.00 83.25 208 LEU A CA 1
ATOM 1618 C C . LEU A 1 208 ? 4.490 -1.786 10.137 1.00 83.25 208 LEU A C 1
ATOM 1620 O O . LEU A 1 208 ? 5.543 -2.358 9.870 1.00 83.25 208 LEU A O 1
ATOM 1624 N N . PHE A 1 209 ? 3.488 -1.709 9.261 1.00 80.12 209 PHE A N 1
ATOM 1625 C CA . PHE A 1 209 ? 3.506 -2.248 7.903 1.00 80.12 209 PHE A CA 1
ATOM 1626 C C . PHE A 1 209 ? 3.498 -1.119 6.860 1.00 80.12 209 PHE A C 1
ATOM 1628 O O . PHE A 1 209 ? 4.564 -0.680 6.437 1.00 80.12 209 PHE A O 1
ATOM 1635 N N . LEU A 1 210 ? 2.322 -0.628 6.453 1.00 75.12 210 LEU A N 1
ATOM 1636 C CA . LEU A 1 210 ? 2.187 0.429 5.437 1.00 75.12 210 LEU A CA 1
ATOM 1637 C C . LEU A 1 210 ? 1.884 1.801 6.025 1.00 75.12 210 LEU A C 1
ATOM 1639 O O . LEU A 1 210 ? 1.960 2.785 5.295 1.00 75.12 210 LEU A O 1
ATOM 1643 N N . ASN A 1 211 ? 1.537 1.876 7.311 1.00 85.88 211 ASN A N 1
ATOM 1644 C CA . ASN A 1 211 ? 1.154 3.102 8.000 1.00 85.88 211 ASN A CA 1
ATOM 1645 C C . ASN A 1 211 ? 0.251 4.004 7.136 1.00 85.88 211 ASN A C 1
ATOM 1647 O O . ASN A 1 211 ? 0.486 5.207 7.006 1.00 85.88 211 ASN A O 1
ATOM 1651 N N . GLU A 1 212 ? -0.741 3.403 6.476 1.00 85.00 212 GLU A N 1
ATOM 1652 C CA . GLU A 1 212 ? -1.641 4.151 5.604 1.00 85.00 212 GLU A CA 1
ATOM 1653 C C . GLU A 1 212 ? -2.617 4.906 6.478 1.00 85.00 212 GLU A C 1
ATOM 1655 O O . GLU A 1 212 ? -3.502 4.311 7.100 1.00 85.00 212 GLU A O 1
ATOM 1660 N N . ARG A 1 213 ? -2.450 6.220 6.523 1.00 86.25 213 ARG A N 1
ATOM 1661 C CA . ARG A 1 213 ? -3.355 7.091 7.245 1.00 86.25 213 ARG A CA 1
ATOM 1662 C C . ARG A 1 213 ? -4.544 7.456 6.367 1.00 86.25 213 ARG A C 1
ATOM 1664 O O . ARG A 1 213 ? -4.366 7.844 5.219 1.00 86.25 213 ARG A O 1
ATOM 1671 N N . MET A 1 214 ? -5.740 7.362 6.938 1.00 87.94 214 MET A N 1
ATOM 1672 C CA . MET A 1 214 ? -7.024 7.705 6.335 1.00 87.94 214 MET A CA 1
ATOM 1673 C C . MET A 1 214 ? -7.740 8.730 7.213 1.00 87.94 214 MET A C 1
ATOM 1675 O O . MET A 1 214 ? -8.012 8.453 8.380 1.00 87.94 214 MET A O 1
ATOM 1679 N N . PHE A 1 215 ? -8.081 9.895 6.664 1.00 89.75 215 PHE A N 1
ATOM 1680 C CA . PHE A 1 215 ? -8.801 10.930 7.410 1.00 89.75 215 PHE A CA 1
ATOM 1681 C C . PHE A 1 215 ? -10.310 10.691 7.412 1.00 89.75 215 PHE A C 1
ATOM 1683 O O . PHE A 1 215 ? -10.898 10.263 6.418 1.00 89.75 215 PHE A O 1
ATOM 1690 N N . ILE A 1 216 ? -10.936 10.989 8.547 1.00 91.62 216 ILE A N 1
ATOM 1691 C CA . ILE A 1 216 ? -12.380 10.911 8.740 1.00 91.62 216 ILE A CA 1
ATOM 1692 C C . ILE A 1 216 ? -12.962 12.306 8.491 1.00 91.62 216 ILE A C 1
ATOM 1694 O O . ILE A 1 216 ? -12.666 13.261 9.211 1.00 91.62 216 ILE A O 1
ATOM 1698 N N . ASP A 1 217 ? -13.814 12.432 7.472 1.00 90.94 217 ASP A N 1
ATOM 1699 C CA . ASP A 1 217 ? -14.479 13.699 7.168 1.00 90.94 217 ASP A CA 1
ATOM 1700 C C . ASP A 1 217 ? -15.550 14.020 8.219 1.00 90.94 217 ASP A C 1
ATOM 1702 O O . ASP A 1 217 ? -16.626 13.417 8.277 1.00 90.94 217 ASP A O 1
ATOM 1706 N N . ARG A 1 218 ? -15.259 15.039 9.028 1.00 92.25 218 ARG A N 1
ATOM 1707 C CA . ARG A 1 218 ? -16.122 15.548 10.104 1.00 92.25 218 ARG A CA 1
ATOM 1708 C C . ARG A 1 218 ? -17.428 16.171 9.602 1.00 92.25 218 ARG A C 1
ATOM 1710 O O . ARG A 1 218 ? -18.360 16.416 10.375 1.00 92.25 218 ARG A O 1
ATOM 1717 N N . THR A 1 219 ? -17.523 16.454 8.307 1.00 91.38 219 THR A N 1
ATOM 1718 C CA . THR A 1 219 ? -18.757 16.925 7.680 1.00 91.38 219 THR A CA 1
ATOM 1719 C C . THR A 1 219 ? -19.799 15.814 7.666 1.00 91.38 219 THR A C 1
ATOM 1721 O O . THR A 1 219 ? -20.950 16.080 8.013 1.00 91.38 219 THR A O 1
ATOM 1724 N N . VAL A 1 220 ? -19.396 14.577 7.364 1.00 94.31 220 VAL A N 1
ATOM 1725 C CA . VAL A 1 220 ? -20.296 13.417 7.249 1.00 94.31 220 VAL A CA 1
ATOM 1726 C C . VAL A 1 220 ? -20.265 12.498 8.473 1.00 94.31 220 VAL A C 1
ATOM 1728 O O . VAL A 1 220 ? -21.282 11.892 8.798 1.00 94.31 220 VAL A O 1
ATOM 1731 N N . VAL A 1 221 ? -19.150 12.444 9.205 1.00 95.94 221 VAL A N 1
ATOM 1732 C CA . VAL A 1 221 ? -19.014 11.703 10.467 1.00 95.94 221 VAL A CA 1
ATOM 1733 C C . VAL A 1 221 ? -18.963 12.690 11.630 1.00 95.94 221 VAL A C 1
ATOM 1735 O O . VAL A 1 221 ? -17.948 13.336 11.875 1.00 95.94 221 VAL A O 1
ATOM 1738 N N . LYS A 1 222 ? -20.078 12.828 12.354 1.00 93.88 222 LYS A N 1
ATOM 1739 C CA . LYS A 1 222 ? -20.191 13.784 13.471 1.00 93.88 222 LYS A CA 1
ATOM 1740 C C . LYS A 1 222 ? -19.547 13.297 14.766 1.00 93.88 222 LYS A C 1
ATOM 1742 O O . LYS A 1 222 ? -19.083 14.118 15.549 1.00 93.88 222 LYS A O 1
ATOM 1747 N N . ASP A 1 223 ? -19.511 11.984 14.963 1.00 96.38 223 ASP A N 1
ATOM 1748 C CA . ASP A 1 223 ? -18.912 11.331 16.122 1.00 96.38 223 ASP A CA 1
ATOM 1749 C C . ASP A 1 223 ? -17.940 10.251 15.634 1.00 96.38 223 ASP A C 1
ATOM 1751 O O . ASP A 1 223 ? -18.349 9.180 15.180 1.00 96.38 223 ASP A O 1
ATOM 1755 N N . ALA A 1 224 ? -16.643 10.561 15.685 1.00 96.50 224 ALA A N 1
ATOM 1756 C CA . ALA A 1 224 ? -15.592 9.650 15.242 1.00 96.50 224 ALA A CA 1
ATOM 1757 C C . ALA A 1 224 ? -15.473 8.411 16.145 1.00 96.50 224 ALA A C 1
ATOM 1759 O O . ALA A 1 224 ? -15.126 7.337 15.651 1.00 96.50 224 ALA A O 1
ATOM 1760 N N . VAL A 1 225 ? -15.796 8.534 17.439 1.00 97.38 225 VAL A N 1
ATOM 1761 C CA . VAL A 1 225 ? -15.758 7.409 18.383 1.00 97.38 225 VAL A CA 1
ATOM 1762 C C . VAL A 1 225 ? -16.873 6.436 18.046 1.00 97.38 225 VAL A C 1
ATOM 1764 O O . VAL A 1 225 ? -16.598 5.260 17.817 1.00 97.38 225 VAL A O 1
ATOM 1767 N N . GLN A 1 226 ? -18.114 6.922 17.947 1.00 97.88 226 GLN A N 1
ATOM 1768 C CA . GLN A 1 226 ? -19.250 6.068 17.601 1.00 97.88 226 GLN A CA 1
ATOM 1769 C C . GLN A 1 226 ? -19.050 5.408 16.233 1.00 97.88 226 GLN A C 1
ATOM 1771 O O . GLN A 1 226 ? -19.218 4.198 16.108 1.00 97.88 226 GLN A O 1
ATOM 1776 N N . TRP A 1 227 ? -18.603 6.172 15.232 1.00 97.94 227 TRP A N 1
ATOM 1777 C CA . TRP A 1 227 ? -18.311 5.632 13.903 1.00 97.94 227 TRP A CA 1
ATOM 1778 C C . TRP A 1 227 ? -17.250 4.526 13.936 1.00 97.94 227 TRP A C 1
ATOM 1780 O O . TRP A 1 227 ? -17.401 3.503 13.270 1.00 97.94 227 TRP A O 1
ATOM 1790 N N . THR A 1 228 ? -16.196 4.702 14.736 1.00 98.19 228 THR A N 1
ATOM 1791 C CA . THR A 1 228 ? -15.148 3.689 14.900 1.00 98.19 228 THR A CA 1
ATOM 1792 C C . THR A 1 228 ? -15.693 2.426 15.562 1.00 98.19 228 THR A C 1
ATOM 1794 O O . THR A 1 228 ? -15.421 1.326 15.088 1.00 98.19 228 THR A O 1
ATOM 1797 N N . LEU A 1 229 ? -16.489 2.559 16.625 1.00 98.44 229 LEU A N 1
ATOM 1798 C CA . LEU A 1 229 ? -17.104 1.418 17.311 1.00 98.44 229 LEU A CA 1
ATOM 1799 C C . LEU A 1 229 ? -18.039 0.634 16.379 1.00 98.44 229 LEU A C 1
ATOM 1801 O O . LEU A 1 229 ? -17.974 -0.596 16.340 1.00 98.44 229 LEU A O 1
ATOM 1805 N N . ASP A 1 230 ? -18.848 1.334 15.581 1.00 98.12 230 ASP A N 1
ATOM 1806 C CA . ASP A 1 230 ? -19.726 0.720 14.581 1.00 98.12 230 ASP A CA 1
ATOM 1807 C C . ASP A 1 230 ? -18.915 -0.022 13.513 1.00 98.12 230 ASP A C 1
ATOM 1809 O O . ASP A 1 230 ? -19.256 -1.141 13.123 1.00 98.12 230 ASP A O 1
ATOM 1813 N N . LEU A 1 231 ? -17.806 0.571 13.060 1.00 97.38 231 LEU A N 1
ATOM 1814 C CA . LEU A 1 231 ? -16.927 -0.033 12.065 1.00 97.38 231 LEU A CA 1
ATOM 1815 C C . LEU A 1 231 ? -16.236 -1.293 12.595 1.00 97.38 231 LEU A C 1
ATOM 1817 O O . LEU A 1 231 ? -16.239 -2.312 11.899 1.00 97.38 231 LEU A O 1
ATOM 1821 N N . LEU A 1 232 ? -15.708 -1.247 13.822 1.00 97.69 232 LEU A N 1
ATOM 1822 C CA . LEU A 1 232 ? -15.100 -2.393 14.507 1.00 97.69 232 LEU A CA 1
ATOM 1823 C C . LEU A 1 232 ? -16.110 -3.530 14.737 1.00 97.69 232 LEU A C 1
ATOM 1825 O O . LEU A 1 232 ? -15.727 -4.696 14.737 1.00 97.69 232 LEU A O 1
ATOM 1829 N N . ASN A 1 233 ? -17.399 -3.216 14.884 1.00 97.25 233 ASN A N 1
ATOM 1830 C CA . ASN A 1 233 ? -18.454 -4.222 15.008 1.00 97.25 233 ASN A CA 1
ATOM 1831 C C . ASN A 1 233 ? -18.959 -4.760 13.649 1.00 97.25 233 ASN A C 1
ATOM 1833 O O . ASN A 1 233 ? -19.637 -5.787 13.581 1.00 97.25 233 ASN A O 1
ATOM 1837 N N . SER A 1 234 ? -18.649 -4.076 12.547 1.00 96.81 234 SER A N 1
ATOM 1838 C CA . SER A 1 234 ? -19.223 -4.363 11.229 1.00 96.81 234 SER A CA 1
ATOM 1839 C C . SER A 1 234 ? -18.545 -5.514 10.478 1.00 96.81 234 SER A C 1
ATOM 1841 O O . SER A 1 234 ? -17.387 -5.860 10.717 1.00 96.81 234 SER A O 1
ATOM 1843 N N . GLU A 1 235 ? -19.232 -6.019 9.446 1.00 95.94 235 GLU A N 1
ATOM 1844 C CA . GLU A 1 235 ? -18.699 -7.006 8.488 1.00 95.94 235 GLU A CA 1
ATOM 1845 C C . GLU A 1 235 ? -17.471 -6.530 7.695 1.00 95.94 235 GLU A C 1
ATOM 1847 O O . GLU A 1 235 ? -16.859 -7.305 6.964 1.00 95.94 235 GLU A O 1
ATOM 1852 N N . LYS A 1 236 ? -17.080 -5.257 7.828 1.00 97.12 236 LYS A N 1
ATOM 1853 C CA . LYS A 1 236 ? -15.913 -4.694 7.141 1.00 97.12 236 LYS A CA 1
ATOM 1854 C C . LYS A 1 236 ? -14.604 -4.992 7.870 1.00 97.12 236 LYS A C 1
ATOM 1856 O O . LYS A 1 236 ? -13.557 -4.989 7.221 1.00 97.12 236 LYS A O 1
ATOM 1861 N N . LEU A 1 237 ? -14.642 -5.278 9.177 1.00 97.12 237 LEU A N 1
ATOM 1862 C CA . LEU A 1 237 ? -13.435 -5.458 9.988 1.00 97.12 237 LEU A CA 1
ATOM 1863 C C . LEU A 1 237 ? -12.460 -6.512 9.414 1.00 97.12 237 LEU A C 1
ATOM 1865 O O . LEU A 1 237 ? -11.278 -6.192 9.296 1.00 97.12 237 LEU A O 1
ATOM 1869 N N . PRO A 1 238 ? -12.882 -7.718 8.977 1.00 96.94 238 PRO A N 1
ATOM 1870 C CA . PRO A 1 238 ? -11.945 -8.701 8.420 1.00 96.94 238 PRO A CA 1
ATOM 1871 C C . PRO A 1 238 ? -11.190 -8.195 7.179 1.00 96.94 238 PRO A C 1
ATOM 1873 O O . PRO A 1 238 ? -9.982 -8.411 7.045 1.00 96.94 238 PRO A O 1
ATOM 1876 N N . ALA A 1 239 ? -11.876 -7.476 6.285 1.00 95.44 239 ALA A N 1
ATOM 1877 C CA . ALA A 1 239 ? -11.251 -6.889 5.100 1.00 95.44 239 ALA A CA 1
ATOM 1878 C C . ALA A 1 239 ? -10.249 -5.790 5.484 1.00 95.44 239 ALA A C 1
ATOM 1880 O O . ALA A 1 239 ? -9.172 -5.698 4.896 1.00 95.44 239 ALA A O 1
ATOM 1881 N N . MET A 1 240 ? -10.570 -5.000 6.510 1.00 94.94 240 MET A N 1
ATOM 1882 C CA . MET A 1 240 ? -9.676 -3.976 7.048 1.00 94.94 240 MET A CA 1
ATOM 1883 C C . MET A 1 240 ? -8.414 -4.581 7.680 1.00 94.94 240 MET A C 1
ATOM 1885 O O . MET A 1 240 ? -7.307 -4.156 7.360 1.00 94.94 240 MET A O 1
ATOM 1889 N N . VAL A 1 241 ? -8.554 -5.632 8.493 1.00 95.62 241 VAL A N 1
ATOM 1890 C CA . VAL A 1 241 ? -7.422 -6.366 9.092 1.00 95.62 241 VAL A CA 1
ATOM 1891 C C . VAL A 1 241 ? -6.548 -7.021 8.014 1.00 95.62 241 VAL A C 1
ATOM 1893 O O . VAL A 1 241 ? -5.319 -7.000 8.102 1.00 95.62 241 VAL A O 1
ATOM 1896 N N . THR A 1 242 ? -7.168 -7.552 6.957 1.00 93.25 242 THR A N 1
ATOM 1897 C CA . THR A 1 242 ? -6.447 -8.084 5.790 1.00 93.25 242 THR A CA 1
ATOM 1898 C C . THR A 1 242 ? -5.650 -6.986 5.088 1.00 93.25 242 THR A C 1
ATOM 1900 O O . THR A 1 242 ? -4.477 -7.192 4.782 1.00 93.25 242 THR A O 1
ATOM 1903 N N . ARG A 1 243 ? -6.244 -5.798 4.891 1.00 88.88 243 ARG A N 1
ATOM 1904 C CA . ARG A 1 243 ? -5.557 -4.636 4.306 1.00 88.88 243 ARG A CA 1
ATOM 1905 C C . ARG A 1 243 ? -4.363 -4.180 5.146 1.00 88.88 243 ARG A C 1
ATOM 1907 O O . ARG A 1 243 ? -3.336 -3.839 4.575 1.00 88.88 243 ARG A O 1
ATOM 1914 N N . SER A 1 244 ? -4.457 -4.252 6.473 1.00 90.94 244 SER A N 1
ATOM 1915 C CA . SER A 1 244 ? -3.326 -3.981 7.373 1.00 90.94 244 SER A CA 1
ATOM 1916 C C . SER A 1 244 ? -2.177 -4.994 7.279 1.00 90.94 244 SER A C 1
ATOM 1918 O O . SER A 1 244 ? -1.173 -4.809 7.960 1.00 90.94 244 SER A O 1
ATOM 1920 N N . GLY A 1 245 ? -2.307 -6.054 6.473 1.00 89.50 245 GLY A N 1
ATOM 1921 C CA . GLY A 1 245 ? -1.273 -7.073 6.282 1.00 89.50 245 GLY A CA 1
ATOM 1922 C C . GLY A 1 245 ? -1.445 -8.329 7.140 1.00 89.50 245 GLY A C 1
ATOM 1923 O O . GLY A 1 245 ? -0.530 -9.146 7.191 1.00 89.50 245 GLY A O 1
ATOM 1924 N N . TYR A 1 246 ? -2.601 -8.527 7.791 1.00 93.50 246 TYR A N 1
ATOM 1925 C CA . TYR A 1 246 ? -2.804 -9.626 8.750 1.00 93.50 246 TYR A CA 1
ATOM 1926 C C . TYR A 1 246 ? -3.968 -10.574 8.387 1.00 93.50 246 TYR A C 1
ATOM 1928 O O . TYR A 1 246 ? -4.875 -10.780 9.200 1.00 93.50 246 TYR A O 1
ATOM 1936 N N . PRO A 1 247 ? -3.964 -11.219 7.201 1.00 93.44 247 PRO A N 1
ATOM 1937 C CA . PRO A 1 247 ? -5.060 -12.092 6.762 1.00 93.44 247 PRO A CA 1
ATOM 1938 C C . PRO A 1 247 ? -5.324 -13.274 7.710 1.00 93.44 247 PRO A C 1
ATOM 1940 O O . PRO A 1 247 ? -6.474 -13.643 7.927 1.00 93.44 247 PRO A O 1
ATOM 1943 N N . ALA A 1 248 ? -4.287 -13.840 8.337 1.00 94.00 248 ALA A N 1
ATOM 1944 C CA . ALA A 1 248 ? -4.454 -14.946 9.284 1.00 94.00 248 ALA A CA 1
ATOM 1945 C C . ALA A 1 248 ? -5.220 -14.530 10.555 1.00 94.00 248 ALA A C 1
ATOM 1947 O O . ALA A 1 248 ? -6.036 -15.297 11.072 1.00 94.00 248 ALA A O 1
ATOM 1948 N N . ILE A 1 249 ? -5.001 -13.297 11.033 1.00 95.88 249 ILE A N 1
ATOM 1949 C CA . ILE A 1 249 ? -5.776 -12.730 12.143 1.00 95.88 249 ILE A CA 1
ATOM 1950 C C . ILE A 1 249 ? -7.215 -12.500 11.687 1.00 95.88 249 ILE A C 1
ATOM 1952 O O . ILE A 1 249 ? -8.134 -12.908 12.394 1.00 95.88 249 ILE A O 1
ATOM 1956 N N . ALA A 1 250 ? -7.404 -11.913 10.500 1.00 96.94 250 ALA A N 1
ATOM 1957 C CA . ALA A 1 250 ? -8.722 -11.642 9.928 1.00 96.94 250 ALA A CA 1
ATOM 1958 C C . ALA A 1 250 ? -9.589 -12.907 9.819 1.00 96.94 250 ALA A C 1
ATOM 1960 O O . ALA A 1 250 ? -10.764 -12.879 10.177 1.00 96.94 250 ALA A O 1
ATOM 1961 N N . MET A 1 251 ? -9.001 -14.021 9.374 1.00 96.25 251 MET A N 1
ATOM 1962 C CA . MET A 1 251 ? -9.684 -15.315 9.258 1.00 96.25 251 MET A CA 1
ATOM 1963 C C . MET A 1 251 ? -10.101 -15.920 10.604 1.00 96.25 251 MET A C 1
ATOM 1965 O O . MET A 1 251 ? -10.979 -16.777 10.630 1.00 96.25 251 MET A O 1
ATOM 1969 N N . SER A 1 252 ? -9.475 -15.499 11.704 1.00 95.75 252 SER A N 1
ATOM 1970 C CA . SER A 1 252 ? -9.673 -16.084 13.036 1.00 95.75 252 SER A CA 1
ATOM 1971 C C . SER A 1 252 ? -10.389 -15.136 14.006 1.00 95.75 252 SER A C 1
ATOM 1973 O O . SER A 1 252 ? -10.343 -15.357 15.215 1.00 95.75 252 SER A O 1
ATOM 1975 N N . LEU A 1 253 ? -11.013 -14.063 13.500 1.00 97.38 253 LEU A N 1
ATOM 1976 C CA . LEU A 1 253 ? -11.760 -13.110 14.323 1.00 97.38 253 LEU A CA 1
ATOM 1977 C C . LEU A 1 253 ? -13.010 -13.767 14.920 1.00 97.38 253 LEU A C 1
ATOM 1979 O O . LEU A 1 253 ? -13.887 -14.231 14.191 1.00 97.38 253 LEU A O 1
ATOM 1983 N N . ASP A 1 254 ? -13.139 -13.709 16.243 1.00 97.62 254 ASP A N 1
ATOM 1984 C CA . ASP A 1 254 ? -14.370 -14.073 16.944 1.00 97.62 254 ASP A CA 1
ATOM 1985 C C . ASP A 1 254 ? -15.344 -12.886 16.920 1.00 97.62 254 ASP A C 1
ATOM 1987 O O . ASP A 1 254 ? -15.325 -12.008 17.785 1.00 97.62 254 ASP A O 1
ATOM 1991 N N . ARG A 1 255 ? -16.166 -12.820 15.868 1.00 96.19 255 ARG A N 1
ATOM 1992 C CA . ARG A 1 255 ? -17.076 -11.690 15.622 1.00 96.19 255 ARG A CA 1
ATOM 1993 C C . ARG A 1 255 ? -18.162 -11.552 16.685 1.00 96.19 255 ARG A C 1
ATOM 1995 O O . ARG A 1 255 ? -18.568 -10.428 16.973 1.00 96.19 255 ARG A O 1
ATOM 2002 N N . GLU A 1 256 ? -18.597 -12.656 17.285 1.00 97.75 256 GLU A N 1
ATOM 2003 C CA . GLU A 1 256 ? -19.582 -12.620 18.364 1.00 97.75 256 GLU A CA 1
ATOM 2004 C C . GLU A 1 256 ? -18.958 -12.036 19.634 1.00 97.75 256 GLU A C 1
ATOM 2006 O O . GLU A 1 256 ? -19.503 -11.098 20.218 1.00 97.75 256 GLU A O 1
ATOM 2011 N N . LEU A 1 257 ? -17.770 -12.510 20.019 1.00 98.38 257 LEU A N 1
ATOM 2012 C CA . LEU A 1 257 ? -17.055 -11.973 21.172 1.00 98.38 257 LEU A CA 1
ATOM 2013 C C . LEU A 1 257 ? -16.667 -10.504 20.970 1.00 98.38 257 LEU A C 1
ATOM 2015 O O . LEU A 1 257 ? -16.762 -9.713 21.907 1.00 98.38 257 LEU A O 1
ATOM 2019 N N . ILE A 1 258 ? -16.272 -10.112 19.757 1.00 98.31 258 ILE A N 1
ATOM 2020 C CA . ILE A 1 258 ? -16.033 -8.705 19.413 1.00 98.31 258 ILE A CA 1
ATOM 2021 C C . ILE A 1 258 ? -17.289 -7.880 19.690 1.00 98.31 258 ILE A C 1
ATOM 2023 O O . ILE A 1 258 ? -17.221 -6.931 20.472 1.00 98.31 258 ILE A O 1
ATOM 2027 N N . ALA A 1 259 ? -18.438 -8.277 19.138 1.00 98.06 259 ALA A N 1
ATOM 2028 C CA . ALA A 1 259 ? -19.703 -7.580 19.353 1.00 98.06 259 ALA A CA 1
ATOM 2029 C C . ALA A 1 259 ? -20.069 -7.483 20.845 1.00 98.06 259 ALA A C 1
ATOM 2031 O O . ALA A 1 259 ? -20.498 -6.427 21.310 1.00 98.06 259 ALA A O 1
ATOM 2032 N N . GLN A 1 260 ? -19.824 -8.544 21.622 1.00 98.44 260 GLN A N 1
ATOM 2033 C CA . GLN A 1 260 ? -20.028 -8.553 23.075 1.00 98.44 260 GLN A CA 1
ATOM 2034 C C . GLN A 1 260 ? -19.099 -7.576 23.822 1.00 98.44 260 GLN A C 1
ATOM 2036 O O . GLN A 1 260 ? -19.474 -7.057 24.876 1.00 98.44 260 GLN A O 1
ATOM 2041 N N . LYS A 1 261 ? -17.887 -7.313 23.313 1.00 98.62 261 LYS A N 1
ATOM 2042 C CA . LYS A 1 261 ? -16.891 -6.432 23.950 1.00 98.62 261 LYS A CA 1
ATOM 2043 C C . LYS A 1 261 ? -17.002 -4.963 23.551 1.00 98.62 261 LYS A C 1
ATOM 2045 O O . LYS A 1 261 ? -16.597 -4.113 24.344 1.00 98.62 261 LYS A O 1
ATOM 2050 N N . ILE A 1 262 ? -17.589 -4.635 22.400 1.00 98.44 262 ILE A N 1
ATOM 2051 C CA . ILE A 1 262 ? -17.761 -3.241 21.950 1.00 98.44 262 ILE A CA 1
ATOM 2052 C C . ILE A 1 262 ? -18.473 -2.348 22.991 1.00 98.44 262 ILE A C 1
ATOM 2054 O O . ILE A 1 262 ? -17.970 -1.253 23.252 1.00 98.44 262 ILE A O 1
ATOM 2058 N N . PRO A 1 263 ? -19.557 -2.777 23.673 1.00 98.44 263 PRO A N 1
ATOM 2059 C CA . PRO A 1 263 ? -20.169 -1.973 24.736 1.00 98.44 263 PRO A CA 1
ATOM 2060 C C . PRO A 1 263 ? -19.215 -1.665 25.899 1.00 98.44 263 PRO A C 1
ATOM 2062 O O . PRO A 1 263 ? -19.233 -0.557 26.439 1.00 98.44 263 PRO A O 1
ATOM 2065 N N . GLN A 1 264 ? -18.351 -2.621 26.263 1.00 98.56 264 GLN A N 1
ATOM 2066 C CA . GLN A 1 264 ? -17.328 -2.417 27.289 1.00 98.56 264 GLN A CA 1
ATOM 2067 C C . GLN A 1 264 ? -16.337 -1.340 26.832 1.00 98.56 264 GLN A C 1
ATOM 2069 O O . GLN A 1 264 ? -16.134 -0.373 27.563 1.00 98.56 264 GLN A O 1
ATOM 2074 N N . VAL A 1 265 ? -15.812 -1.451 25.604 1.00 98.44 265 VAL A N 1
ATOM 2075 C CA . VAL A 1 265 ? -14.907 -0.457 24.997 1.00 98.44 265 VAL A CA 1
ATOM 2076 C C . VAL A 1 265 ? -15.524 0.942 25.026 1.00 98.44 265 VAL A C 1
ATOM 2078 O O . VAL A 1 265 ? -14.903 1.882 25.522 1.00 98.44 265 VAL A O 1
ATOM 2081 N N . ALA A 1 266 ? -16.773 1.069 24.572 1.00 98.12 266 ALA A N 1
ATOM 2082 C CA . ALA A 1 266 ? -17.498 2.336 24.541 1.00 98.12 266 ALA A CA 1
ATOM 2083 C C . ALA A 1 266 ? -17.629 2.967 25.939 1.00 98.12 266 ALA A C 1
ATOM 2085 O O . ALA A 1 266 ? -17.347 4.152 26.129 1.00 98.12 266 ALA A O 1
ATOM 2086 N N . SER A 1 267 ? -18.029 2.169 26.936 1.00 98.00 267 SER A N 1
ATOM 2087 C CA . SER A 1 267 ? -18.201 2.644 28.313 1.00 98.00 267 SER A CA 1
ATOM 2088 C C . SER A 1 267 ? -16.878 3.067 28.961 1.00 98.00 267 SER A C 1
ATOM 2090 O O . SER A 1 267 ? -16.830 4.091 29.645 1.00 98.00 267 SER A O 1
ATOM 2092 N N . THR A 1 268 ? -15.796 2.329 28.696 1.00 98.00 268 THR A N 1
ATOM 2093 C CA . THR A 1 268 ? -14.462 2.635 29.213 1.00 98.00 268 THR A CA 1
ATOM 2094 C C . THR A 1 268 ? -13.919 3.923 28.603 1.00 98.00 268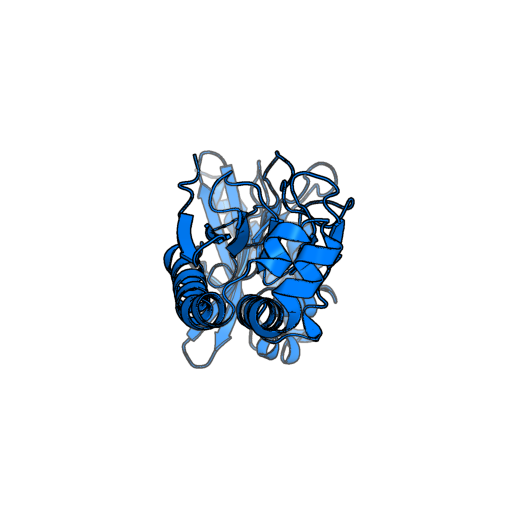 THR A C 1
ATOM 2096 O O . THR A 1 268 ? -13.484 4.797 29.350 1.00 98.00 268 THR A O 1
ATOM 2099 N N . LEU A 1 269 ? -14.028 4.103 27.282 1.00 96.00 269 LEU A N 1
ATOM 2100 C CA . LEU A 1 269 ? -13.624 5.349 26.620 1.00 96.00 269 LEU A CA 1
ATOM 2101 C C . LEU A 1 269 ? -14.396 6.552 27.155 1.00 96.00 269 LEU A C 1
ATOM 2103 O O . LEU A 1 269 ? -13.794 7.566 27.498 1.00 96.00 269 LEU A O 1
ATOM 2107 N N . LYS A 1 270 ? -15.722 6.427 27.289 1.00 95.19 270 LYS A N 1
ATOM 2108 C CA . LYS A 1 270 ? -16.561 7.495 27.844 1.00 95.19 270 LYS A CA 1
ATOM 2109 C C . LYS A 1 270 ? -16.093 7.901 29.242 1.00 95.19 270 LYS A C 1
ATOM 2111 O O . LYS A 1 270 ? -15.988 9.091 29.528 1.00 95.19 270 LYS A O 1
ATOM 2116 N N . HIS A 1 271 ? -15.787 6.926 30.095 1.00 95.81 271 HIS A N 1
ATOM 2117 C CA . HIS A 1 271 ? -15.262 7.186 31.431 1.00 95.81 271 HIS A CA 1
ATOM 2118 C C . HIS A 1 271 ? -13.900 7.900 31.383 1.00 95.81 271 HIS A C 1
ATOM 2120 O O . HIS A 1 271 ? -13.738 8.941 32.022 1.00 95.81 271 HIS A O 1
ATOM 2126 N N . MET A 1 272 ? -12.954 7.413 30.573 1.00 94.44 272 MET A N 1
ATOM 2127 C CA . MET A 1 272 ? -11.635 8.041 30.401 1.00 94.44 272 MET A CA 1
ATOM 2128 C C . MET A 1 272 ? -11.759 9.502 29.944 1.00 94.44 272 MET A C 1
ATOM 2130 O O . MET A 1 272 ? -11.165 10.392 30.546 1.00 94.44 272 MET A O 1
ATOM 2134 N N . MET A 1 273 ? -12.613 9.775 28.955 1.00 90.25 273 MET A N 1
ATOM 2135 C CA . MET A 1 273 ? -12.851 11.130 28.448 1.00 90.25 273 MET A CA 1
ATOM 2136 C C . MET A 1 273 ? -13.399 12.083 29.521 1.00 90.25 273 MET A C 1
ATOM 2138 O O . MET A 1 273 ? -13.003 13.246 29.563 1.00 90.25 273 MET A O 1
ATOM 2142 N N . THR A 1 274 ? -14.285 11.614 30.408 1.00 88.38 274 THR A N 1
ATOM 2143 C CA . THR A 1 274 ? -14.808 12.451 31.506 1.00 88.38 274 THR A CA 1
ATOM 2144 C C . THR A 1 274 ? -13.759 12.776 32.569 1.00 88.38 274 THR A C 1
ATOM 2146 O O . THR A 1 274 ? -13.778 13.868 33.136 1.00 88.38 274 THR A O 1
ATOM 2149 N N . GLN A 1 275 ? -12.814 11.866 32.812 1.00 81.12 275 GLN A N 1
ATOM 2150 C CA . GLN A 1 275 ? -11.722 12.093 33.760 1.00 81.12 275 GLN A CA 1
ATOM 2151 C C . GLN A 1 275 ? -10.677 13.063 33.199 1.00 81.12 275 GLN A C 1
ATOM 2153 O O . GLN A 1 275 ? -10.186 13.920 33.927 1.00 81.12 275 GLN A O 1
ATOM 2158 N N . SER A 1 276 ? -10.389 12.985 31.898 1.00 68.06 276 SER A N 1
ATOM 2159 C CA . SER A 1 276 ? -9.422 13.863 31.227 1.00 68.06 276 SER A CA 1
ATOM 2160 C C . SER A 1 276 ? -9.925 15.292 30.985 1.00 68.06 276 SER A C 1
ATOM 2162 O O . SER A 1 276 ? -9.117 16.186 30.780 1.00 68.06 276 SER A O 1
ATOM 2164 N N . GLY A 1 277 ? -11.241 15.531 30.995 1.00 58.66 277 GLY A N 1
ATOM 2165 C CA . GLY A 1 277 ? -11.830 16.871 30.845 1.00 58.66 277 GLY A CA 1
ATOM 2166 C C . GLY A 1 277 ? -11.920 17.689 32.142 1.00 58.66 277 GLY A C 1
ATOM 2167 O O . GLY A 1 277 ? -12.479 18.782 32.121 1.00 58.66 277 GLY A O 1
ATOM 2168 N N . SER A 1 278 ? -11.423 17.153 33.262 1.00 42.91 278 SER A N 1
ATOM 2169 C CA . SER A 1 278 ? -11.490 17.769 34.599 1.00 42.91 278 SER A CA 1
ATOM 2170 C C . SER A 1 278 ? -10.159 18.397 35.057 1.00 42.91 278 SER A C 1
ATOM 2172 O O . SER A 1 278 ? -9.987 18.664 36.246 1.00 42.91 278 SER A O 1
ATOM 2174 N N . THR A 1 279 ? -9.222 18.625 34.132 1.00 37.53 279 THR A N 1
ATOM 2175 C CA . THR A 1 279 ? -7.901 19.250 34.351 1.00 37.53 279 THR A CA 1
ATOM 2176 C C . THR A 1 279 ? -7.700 20.412 33.397 1.00 37.53 279 THR A C 1
ATOM 2178 O O . THR A 1 279 ? -7.116 21.428 33.826 1.00 37.53 279 THR A O 1
#

Sequence (279 aa):
MQSKSETTIRADNIQFKILYCHIDAGDTNPDPNTCSRSGWNPTQGVSIVVQDSSTERDLLRFDCFPVDPHYHYDPTGTDTCIMIDKNTIDNPINWSMHQLNNNLSDMLVRSGFSAIAKSLNKKIVVSTLKKVASTAKDLVESNRRTVQHNHGDPIIKAGNIGFGLEIRAQGGDGGPAIHLLGYLREGPIEIMTFDCFRLSPHYHYGPLFLNERMFIDRTVVKDAVQWTLDLLNSEKLPAMVTRSGYPAIAMSLDRELIAQKIPQVASTLKHMMTQSGST

Secondary structure (DSSP, 8-state):
-----EEEEEETTEEEEEEEEEE-TT--S--TT-S-TT----EEEEEEEEEETTT--EEEEEEE-SSS-EEEESTTTT-EEEE--GGG-S-HHHHHHHHHHHHHHHHHHHTT-HHHHHH--HHHHHHHHHHHHHHHHHHHHHH---------SSEEEETTEEEEEEEEEETTEEEEEEEEEEEETTEEEEEEEEE--SSS-EEEE-TTTT-EEEE--TTT-S-HHHHHHHHHHSTTHHHHHHHTT-HHHHHT--HHHHHHHHHHHHHHHHHHHHHHTT-

Radius of gyration: 22.46 Å; chains: 1; bounding box: 45×37×67 Å

Foldseek 3Di:
DDDWPWDWADQDQKIKIKTKDFFAQPDPDFDLLDPDPPGDDGWIAIKIFIAGPPPRQGQKIWDFTLPWTWIFGRSVPPRRIDTDPNVVDPGSLVVVLVCCLPPVLVSSVVSVNNVSSVVGPSVSSNVCSVVVSVVRVCSCVVVQQADDDDQAPPWADQFQWIWHWDWDDDPNKTAIKTFIWGQDPVGIAGQKMFGQIDPWTWMAGQRVATRHIGTDPCVPVVGSLVVVLVCQLDPCVLVSSVRSVHNVRSVRGPSVSSNVCSVVVVVVRVVVVVVVVPD